Protein AF-A0A7V8G944-F1 (afdb_monomer_lite)

Sequence (340 aa):
MDLLKTFALFVATALAEIIGCYLPYLWLRQGHSAWLLLPAAVSLALFAWLLTLHPTAAGRVYAAYGGVYIGVAVLWLWAVDKVQPSVTDWVGVGVSLLGMFIIMAGPRLVRLTPCERRQGHRIGGRFGFRYVGRNIAQSHFVDEAHTPARIAPAGCAAQNAGLSPADHRGTPMSLDAVVPVEPRCAASESPNPPASALLHVLGGVPRPAAFAREALERMARHDLGPTQVLCYSGRAVAQVDSYAGARLVDVLDACGFSERPRSELKRCVVVALGDDGYQAIFSWNELYNSTIGEKALVLYEKNGGPLEPHLGALCLISANDARLGPRHLRGLSQIAVKMP

Structure (mmCIF, N/CA/C/O backbone):
data_AF-A0A7V8G944-F1
#
_entry.id   AF-A0A7V8G944-F1
#
loop_
_atom_site.group_PDB
_atom_site.id
_atom_site.type_symbol
_atom_site.label_atom_id
_atom_site.label_alt_id
_atom_site.label_comp_id
_atom_site.label_asym_id
_atom_site.label_entity_id
_atom_site.label_seq_id
_atom_site.pdbx_PDB_ins_code
_atom_site.Cartn_x
_atom_site.Cartn_y
_atom_site.Cartn_z
_atom_site.occupancy
_atom_site.B_iso_or_equiv
_atom_site.auth_seq_id
_atom_site.auth_comp_id
_atom_site.auth_asym_id
_atom_site.auth_atom_id
_atom_site.pdbx_PDB_model_num
ATOM 1 N N . MET A 1 1 ? 8.807 -8.443 17.755 1.00 60.28 1 MET A N 1
ATOM 2 C CA . MET A 1 1 ? 8.259 -8.563 19.123 1.00 60.28 1 MET A CA 1
ATOM 3 C C . MET A 1 1 ? 7.565 -9.901 19.211 1.00 60.28 1 MET A C 1
ATOM 5 O O . MET A 1 1 ? 6.840 -10.236 18.281 1.00 60.28 1 MET A O 1
ATOM 9 N N . ASP A 1 2 ? 7.820 -10.666 20.268 1.00 79.38 2 ASP A N 1
ATOM 10 C CA . ASP A 1 2 ? 7.112 -11.927 20.506 1.00 79.38 2 ASP A CA 1
ATOM 11 C C . ASP A 1 2 ? 5.605 -11.657 20.586 1.00 79.38 2 ASP A C 1
ATOM 13 O O . ASP A 1 2 ? 5.197 -10.649 21.164 1.00 79.38 2 ASP A O 1
ATOM 17 N N . LEU A 1 3 ? 4.777 -12.540 20.021 1.00 78.94 3 LEU A N 1
ATOM 18 C CA . LEU A 1 3 ? 3.313 -12.395 20.015 1.00 78.94 3 LEU A CA 1
ATOM 19 C C . LEU A 1 3 ? 2.761 -12.122 21.424 1.00 78.94 3 LEU A C 1
ATOM 21 O O . LEU A 1 3 ? 1.893 -11.270 21.603 1.00 78.94 3 LEU A O 1
ATOM 25 N N . LEU A 1 4 ? 3.341 -12.788 22.425 1.00 84.44 4 LEU A N 1
ATOM 26 C CA . LEU A 1 4 ? 3.020 -12.603 23.836 1.00 84.44 4 LEU A CA 1
ATOM 27 C C . LEU A 1 4 ? 3.291 -11.170 24.321 1.00 84.44 4 LEU A C 1
ATOM 29 O O . LEU A 1 4 ? 2.480 -10.612 25.052 1.00 84.44 4 LEU A O 1
ATOM 33 N N . LYS A 1 5 ? 4.390 -10.543 23.880 1.00 84.38 5 LYS A N 1
ATOM 34 C CA . LYS A 1 5 ? 4.730 -9.154 24.231 1.00 84.38 5 LYS A CA 1
ATOM 35 C C . LYS A 1 5 ? 3.749 -8.165 23.608 1.00 84.38 5 LYS A C 1
ATOM 37 O O . LYS A 1 5 ? 3.345 -7.218 24.268 1.00 84.38 5 LYS A O 1
ATOM 42 N N . THR A 1 6 ? 3.342 -8.385 22.357 1.00 85.62 6 THR A N 1
ATOM 43 C CA . THR A 1 6 ? 2.344 -7.534 21.689 1.00 85.62 6 THR A CA 1
ATOM 44 C C . THR A 1 6 ? 0.966 -7.674 22.329 1.00 85.62 6 THR A C 1
ATOM 46 O O . THR A 1 6 ? 0.296 -6.673 22.556 1.00 85.62 6 THR A O 1
ATOM 49 N N . PHE A 1 7 ? 0.554 -8.895 22.673 1.00 86.56 7 PHE A N 1
ATOM 50 C CA . PHE A 1 7 ? -0.699 -9.110 23.390 1.00 86.56 7 PHE A CA 1
ATOM 51 C C . PHE A 1 7 ? -0.677 -8.465 24.783 1.00 86.56 7 PHE A C 1
ATOM 53 O O . PHE A 1 7 ? -1.602 -7.738 25.134 1.00 86.56 7 PHE A O 1
ATOM 60 N N . ALA A 1 8 ? 0.408 -8.649 25.544 1.00 90.31 8 ALA A N 1
ATOM 61 C CA . ALA A 1 8 ? 0.584 -8.001 26.842 1.00 90.31 8 ALA A CA 1
ATOM 62 C C . ALA A 1 8 ? 0.542 -6.467 26.732 1.00 90.31 8 ALA A C 1
ATOM 64 O O . ALA A 1 8 ? -0.061 -5.810 27.578 1.00 90.31 8 ALA A O 1
ATOM 65 N N . LEU A 1 9 ? 1.117 -5.900 25.666 1.00 91.81 9 LEU A N 1
ATOM 66 C CA . LEU A 1 9 ? 1.050 -4.467 25.391 1.00 91.81 9 LEU A CA 1
ATOM 67 C C . LEU A 1 9 ? -0.391 -3.999 25.134 1.00 91.81 9 LEU A C 1
ATOM 69 O O . LEU A 1 9 ? -0.800 -2.989 25.704 1.00 91.81 9 LEU A O 1
ATOM 73 N N . PHE A 1 10 ? -1.187 -4.737 24.351 1.00 90.94 10 PHE A N 1
ATOM 74 C CA . PHE A 1 10 ? -2.606 -4.416 24.143 1.00 90.94 10 PHE A CA 1
ATOM 75 C C . PHE A 1 10 ? -3.412 -4.460 25.447 1.00 90.94 10 PHE A C 1
ATOM 77 O O . PHE A 1 10 ? -4.210 -3.560 25.699 1.00 90.94 10 PHE A O 1
ATOM 84 N N . VAL A 1 11 ? -3.179 -5.463 26.300 1.00 92.75 11 VAL A N 1
ATOM 85 C CA . VAL A 1 11 ? -3.846 -5.567 27.609 1.00 92.75 11 VAL A CA 1
ATOM 86 C C . VAL A 1 11 ? -3.450 -4.404 28.521 1.00 92.75 11 VAL A C 1
ATOM 88 O O . VAL A 1 11 ? -4.320 -3.778 29.123 1.00 92.75 11 VAL A O 1
ATOM 91 N N . ALA A 1 12 ? -2.159 -4.063 28.587 1.00 93.62 12 ALA A N 1
ATOM 92 C CA . ALA A 1 12 ? -1.683 -2.915 29.359 1.00 93.62 12 ALA A CA 1
ATOM 93 C C . ALA A 1 12 ? -2.299 -1.595 28.862 1.00 93.62 12 ALA A C 1
ATOM 95 O O . ALA A 1 12 ? -2.697 -0.753 29.665 1.00 93.62 12 ALA A O 1
ATOM 96 N N . THR A 1 13 ? -2.437 -1.452 27.541 1.00 93.88 13 THR A N 1
ATOM 97 C CA . THR A 1 13 ? -3.087 -0.297 26.906 1.00 93.88 13 THR A CA 1
ATOM 98 C C . THR A 1 13 ? -4.560 -0.208 27.321 1.00 93.88 13 THR A C 1
ATOM 100 O O . THR A 1 13 ? -5.016 0.859 27.722 1.00 93.88 13 THR A O 1
ATOM 103 N N . ALA A 1 14 ? -5.280 -1.336 27.312 1.00 94.56 14 ALA A N 1
ATOM 104 C CA . ALA A 1 14 ? -6.696 -1.395 27.681 1.00 94.56 14 ALA A CA 1
ATOM 105 C C . ALA A 1 14 ? -6.939 -1.033 29.146 1.00 94.56 14 ALA A C 1
ATOM 107 O O . ALA A 1 14 ? -7.850 -0.271 29.460 1.00 94.56 14 ALA A O 1
ATOM 108 N N . LEU A 1 15 ? -6.093 -1.534 30.047 1.00 95.06 15 LEU A N 1
ATOM 109 C CA . LEU A 1 15 ? -6.175 -1.201 31.467 1.00 95.06 15 LEU A CA 1
ATOM 110 C C . LEU A 1 15 ? -5.917 0.289 31.718 1.00 95.06 15 LEU A C 1
ATOM 112 O O . LEU A 1 15 ? -6.646 0.903 32.494 1.00 95.06 15 LEU A O 1
ATOM 116 N N . ALA A 1 16 ? -4.924 0.880 31.046 1.00 94.75 16 ALA A N 1
ATOM 117 C CA . ALA A 1 16 ? -4.629 2.307 31.170 1.00 94.75 16 ALA A CA 1
ATOM 118 C C . ALA A 1 16 ? -5.807 3.186 30.708 1.00 94.75 16 ALA A C 1
ATOM 120 O O . ALA A 1 16 ? -6.126 4.178 31.371 1.00 94.75 16 ALA A O 1
ATOM 121 N N . GLU A 1 17 ? -6.490 2.811 29.622 1.00 95.81 17 GLU A N 1
ATOM 122 C CA . GLU A 1 17 ? -7.692 3.521 29.169 1.00 95.81 17 GLU A CA 1
ATOM 123 C C . GLU A 1 17 ? -8.854 3.361 30.158 1.00 95.81 17 GLU A C 1
ATOM 125 O O . GLU A 1 17 ? -9.449 4.356 30.570 1.00 95.81 17 GLU A O 1
ATOM 130 N N . ILE A 1 18 ? -9.155 2.130 30.588 1.00 94.94 18 ILE A N 1
ATOM 131 C CA . ILE A 1 18 ? -10.269 1.859 31.508 1.00 94.94 18 ILE A CA 1
ATOM 132 C C . ILE A 1 18 ? -10.075 2.612 32.826 1.00 94.94 18 ILE A C 1
ATOM 134 O O . ILE A 1 18 ? -10.995 3.294 33.266 1.00 94.94 18 ILE A O 1
ATOM 138 N N . ILE A 1 19 ? -8.879 2.572 33.424 1.00 94.00 19 ILE A N 1
ATOM 139 C CA . ILE A 1 19 ? -8.573 3.314 34.657 1.00 94.00 19 ILE A CA 1
ATOM 140 C C . ILE A 1 19 ? -8.710 4.826 34.431 1.00 94.00 19 ILE A C 1
ATOM 142 O O . ILE A 1 19 ? -9.328 5.520 35.243 1.00 94.00 19 ILE A O 1
ATOM 146 N N . GLY A 1 20 ? -8.175 5.332 33.316 1.00 93.44 20 GLY A N 1
ATOM 147 C CA . GLY A 1 20 ? -8.244 6.748 32.954 1.00 93.44 20 GLY A CA 1
ATOM 148 C C . GLY A 1 20 ? -9.675 7.261 32.794 1.00 93.44 20 GLY A C 1
ATOM 149 O O . GLY A 1 20 ? -9.966 8.387 33.187 1.00 93.44 20 GLY A O 1
ATOM 150 N N . CYS A 1 21 ? -10.581 6.423 32.290 1.00 93.69 21 CYS A N 1
ATOM 151 C CA . CYS A 1 21 ? -11.998 6.746 32.123 1.00 93.69 21 CYS A CA 1
ATOM 152 C C . CYS A 1 21 ? -12.840 6.465 33.383 1.00 93.69 21 CYS A C 1
ATOM 154 O O . CYS A 1 21 ? -13.841 7.143 33.624 1.00 93.69 21 CYS A O 1
ATOM 156 N N . TYR A 1 22 ? -12.436 5.503 34.214 1.00 92.75 22 TYR A N 1
ATOM 157 C CA . TYR A 1 22 ? -13.160 5.105 35.423 1.00 92.75 22 TYR A CA 1
ATOM 158 C C . TYR A 1 22 ? -12.959 6.083 36.591 1.00 92.75 22 TYR A C 1
ATOM 160 O O . TYR A 1 22 ? -13.894 6.374 37.335 1.00 92.75 22 TYR A O 1
ATOM 168 N N . LEU A 1 23 ? -11.763 6.655 36.748 1.00 92.12 23 LEU A N 1
ATOM 169 C CA . LEU A 1 23 ? -11.473 7.608 37.828 1.00 92.12 23 LEU A CA 1
ATOM 170 C C . LEU A 1 23 ? -12.331 8.897 37.762 1.00 92.12 23 LEU A C 1
ATOM 172 O O . LEU A 1 23 ? -12.880 9.293 38.794 1.00 92.12 23 LEU A O 1
ATOM 176 N N . PRO A 1 24 ? -12.540 9.536 36.592 1.00 92.50 24 PRO A N 1
ATOM 177 C CA . PRO A 1 24 ? -13.495 10.637 36.459 1.00 92.50 24 PRO A CA 1
ATOM 178 C C . PRO A 1 24 ? -14.943 10.205 36.710 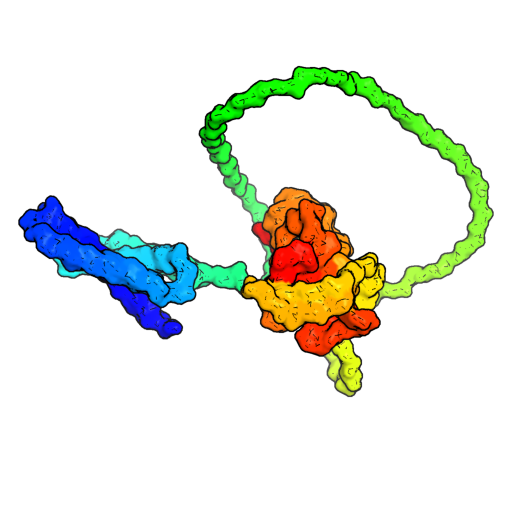1.00 92.50 24 PRO A C 1
ATOM 180 O O . PRO A 1 24 ? -15.724 10.979 37.265 1.00 92.50 24 PRO A O 1
ATOM 183 N N . TYR A 1 25 ? -15.306 8.970 36.343 1.00 90.69 25 TYR A N 1
ATOM 184 C CA . TYR A 1 25 ? -16.628 8.412 36.631 1.00 90.69 25 TYR A CA 1
ATOM 185 C C . TYR A 1 25 ? -16.885 8.321 38.145 1.00 90.69 25 TYR A C 1
ATOM 187 O O . TYR A 1 25 ? -17.945 8.752 38.599 1.00 90.69 25 TYR A O 1
ATOM 195 N N . LEU A 1 26 ? -15.907 7.872 38.942 1.00 90.50 26 LEU A N 1
ATOM 196 C CA . LEU A 1 26 ? -16.001 7.854 40.410 1.00 90.50 26 LEU A CA 1
ATOM 197 C C . LEU A 1 26 ? -16.246 9.249 41.002 1.00 90.50 26 LEU A C 1
ATOM 199 O O . LEU A 1 26 ? -17.059 9.410 41.912 1.00 90.50 26 LEU A O 1
ATOM 203 N N . TRP A 1 27 ? -15.568 10.270 40.478 1.00 91.94 27 TRP A N 1
ATOM 204 C CA . TRP A 1 27 ? -15.772 11.648 40.922 1.00 91.94 27 TRP A CA 1
ATOM 205 C C . TRP A 1 27 ? -17.181 12.152 40.581 1.00 91.94 27 TRP A C 1
ATOM 207 O O . TRP A 1 27 ? -17.907 12.599 41.468 1.00 91.94 27 TRP A O 1
ATOM 217 N N . LEU A 1 28 ? -17.597 12.034 39.316 1.00 91.06 28 LEU A N 1
ATOM 218 C CA . LEU A 1 28 ? -18.856 12.613 38.832 1.00 91.06 28 LEU A CA 1
ATOM 219 C C . LEU A 1 28 ? -20.107 11.847 39.277 1.00 91.06 28 LEU A C 1
ATOM 221 O O . LEU A 1 28 ? -21.170 12.451 39.411 1.00 91.06 28 LEU A O 1
ATOM 225 N N . ARG A 1 29 ? -20.019 10.524 39.457 1.00 90.56 29 ARG A N 1
ATOM 226 C CA . ARG A 1 29 ? -21.182 9.669 39.758 1.00 90.56 29 ARG A CA 1
ATOM 227 C C . ARG A 1 29 ? -21.235 9.173 41.195 1.00 90.56 29 ARG A C 1
ATOM 229 O O . ARG A 1 29 ? -22.334 8.928 41.677 1.00 90.56 29 ARG A O 1
ATOM 236 N N . GLN A 1 30 ? -20.095 9.022 41.867 1.00 87.62 30 GLN A N 1
ATOM 237 C CA . GLN A 1 30 ? -20.026 8.456 43.222 1.00 87.62 30 GLN A CA 1
ATOM 238 C C . GLN A 1 30 ? -19.558 9.471 44.282 1.00 87.62 30 GLN A C 1
ATOM 240 O O . GLN A 1 30 ? -19.452 9.124 45.453 1.00 87.62 30 GLN A O 1
ATOM 245 N N . GLY A 1 31 ? -19.315 10.733 43.905 1.00 87.56 31 GLY A N 1
ATOM 246 C CA . GLY A 1 31 ? -19.014 11.813 44.853 1.00 87.56 31 GLY A CA 1
ATOM 247 C C . GLY A 1 31 ? -17.626 11.729 45.496 1.00 87.56 31 GLY A C 1
ATOM 248 O O . GLY A 1 31 ? -17.396 12.335 46.541 1.00 87.56 31 GLY A O 1
ATOM 249 N N . HIS A 1 32 ? -16.694 10.982 44.895 1.00 88.88 32 HIS A N 1
ATOM 250 C CA . HIS A 1 32 ? -15.305 10.934 45.358 1.00 88.88 32 HIS A CA 1
ATOM 251 C C . HIS A 1 32 ? -14.577 12.275 45.147 1.00 88.88 32 HIS A C 1
ATOM 253 O O . HIS A 1 32 ? -15.106 13.198 44.545 1.00 88.88 32 HIS A O 1
ATOM 259 N N . SER A 1 33 ? -13.351 12.425 45.653 1.00 91.44 33 SER A N 1
ATOM 260 C CA . SER A 1 33 ? -12.598 13.682 45.520 1.00 91.44 33 SER A CA 1
ATOM 261 C C . SER A 1 33 ? -12.154 13.958 44.075 1.00 91.44 33 SER A C 1
ATOM 263 O O . SER A 1 33 ? -11.699 13.054 43.372 1.00 91.44 33 SER A O 1
ATOM 265 N N . ALA A 1 34 ? -12.174 15.234 43.670 1.00 90.50 34 ALA A N 1
ATOM 266 C CA . ALA A 1 34 ? -11.646 15.705 42.384 1.00 90.50 34 ALA A CA 1
ATOM 267 C C . ALA A 1 34 ? -10.143 15.419 42.204 1.00 90.50 34 ALA A C 1
ATOM 269 O O . ALA A 1 34 ? -9.638 15.425 41.083 1.00 90.50 34 ALA A O 1
ATOM 270 N N . TRP A 1 35 ? -9.422 15.111 43.288 1.00 92.00 35 TRP A N 1
ATOM 271 C CA . TRP A 1 35 ? -8.016 14.707 43.232 1.00 92.00 35 TRP A CA 1
ATOM 272 C C . TRP A 1 35 ? -7.778 13.466 42.355 1.00 92.00 35 TRP A C 1
ATOM 274 O O . TRP A 1 35 ? -6.683 13.292 41.827 1.00 92.00 35 TRP A O 1
ATOM 284 N N . LEU A 1 36 ? -8.808 12.638 42.131 1.00 90.12 36 LEU A N 1
ATOM 285 C CA . LEU A 1 36 ? -8.754 11.483 41.227 1.00 90.12 36 LEU A CA 1
ATOM 286 C C . LEU A 1 36 ? -8.571 11.864 39.745 1.00 90.12 36 LEU A C 1
ATOM 288 O O . LEU A 1 36 ? -8.178 11.016 38.946 1.00 90.12 36 LEU A O 1
ATOM 292 N N . LEU A 1 37 ? -8.791 13.127 39.365 1.00 90.94 37 LEU A N 1
ATOM 293 C CA . LEU A 1 37 ? -8.587 13.598 37.992 1.00 90.94 37 LEU A CA 1
ATOM 294 C C . LEU A 1 37 ? -7.110 13.638 37.586 1.00 90.94 37 LEU A C 1
ATOM 296 O O . LEU A 1 37 ? -6.788 13.431 36.418 1.00 90.94 37 LEU A O 1
ATOM 300 N N . LEU A 1 38 ? -6.205 13.870 38.541 1.00 93.31 38 LEU A N 1
ATOM 301 C CA . LEU A 1 38 ? -4.769 13.897 38.273 1.00 93.31 38 LEU A CA 1
ATOM 302 C C . LEU A 1 38 ? -4.239 12.512 37.840 1.00 93.31 38 LEU A C 1
ATOM 304 O O . LEU A 1 38 ? -3.672 12.420 36.749 1.00 93.31 38 LEU A O 1
ATOM 308 N N . PRO A 1 39 ? -4.455 11.416 38.600 1.00 93.38 39 PRO A N 1
ATOM 309 C CA . PRO A 1 39 ? -4.077 10.084 38.136 1.00 93.38 39 PRO A CA 1
ATOM 310 C C . PRO A 1 39 ? -4.864 9.646 36.891 1.00 93.38 39 PRO A C 1
ATOM 312 O O . PRO A 1 39 ? -4.306 8.931 36.062 1.00 93.38 39 PRO A O 1
ATOM 315 N N . ALA A 1 40 ? -6.105 10.114 36.696 1.00 93.50 40 ALA A N 1
ATOM 316 C CA . ALA A 1 40 ? -6.859 9.856 35.466 1.00 93.50 40 ALA A CA 1
ATOM 317 C C . ALA A 1 40 ? -6.156 10.426 34.224 1.00 93.50 40 ALA A C 1
ATOM 319 O O . ALA A 1 40 ? -5.943 9.711 33.244 1.00 93.50 40 ALA A O 1
ATOM 320 N N . ALA A 1 41 ? -5.734 11.692 34.286 1.00 94.81 41 ALA A N 1
ATOM 321 C CA . ALA A 1 41 ? -5.017 12.358 33.203 1.00 94.81 41 ALA A CA 1
ATOM 322 C C . ALA A 1 41 ? -3.678 11.671 32.893 1.00 94.81 41 ALA A C 1
ATOM 324 O O . ALA A 1 41 ? -3.348 11.463 31.725 1.00 94.81 41 ALA A O 1
ATOM 325 N N . VAL A 1 42 ? -2.937 11.258 33.927 1.00 96.25 42 VAL A N 1
ATOM 326 C CA . VAL A 1 42 ? -1.691 10.491 33.761 1.00 96.25 42 VAL A CA 1
ATOM 327 C C . VAL A 1 42 ? -1.962 9.146 33.083 1.00 96.25 42 VAL A C 1
ATOM 329 O O . VAL A 1 42 ? -1.225 8.763 32.177 1.00 96.25 42 VAL A O 1
ATOM 332 N N . SER A 1 43 ? -3.037 8.453 33.464 1.00 95.56 43 SER A N 1
ATOM 333 C CA . SER A 1 43 ? -3.422 7.175 32.857 1.00 95.56 43 SER A CA 1
ATOM 334 C C . SER A 1 43 ? -3.795 7.323 31.377 1.00 95.56 43 SER A C 1
ATOM 336 O O . SER A 1 43 ? -3.362 6.521 30.551 1.00 95.56 43 SER A O 1
ATOM 338 N N . LEU A 1 44 ? -4.529 8.379 31.008 1.00 94.88 44 LEU A N 1
ATOM 339 C CA . LEU A 1 44 ? -4.872 8.665 29.608 1.00 94.88 44 LEU A CA 1
ATOM 340 C C . LEU A 1 44 ? -3.649 9.081 28.774 1.00 94.88 44 LEU A C 1
ATOM 342 O O . LEU A 1 44 ? -3.519 8.668 27.621 1.00 94.88 44 LEU A O 1
ATOM 346 N N . ALA A 1 45 ? -2.720 9.848 29.352 1.00 95.12 45 ALA A N 1
ATOM 347 C CA . ALA A 1 45 ? -1.450 10.169 28.701 1.00 95.12 45 ALA A CA 1
ATOM 348 C C . ALA A 1 45 ? -0.598 8.907 28.475 1.00 95.12 45 ALA A C 1
ATOM 350 O O . ALA A 1 45 ? -0.021 8.725 27.401 1.00 95.12 45 ALA A O 1
ATOM 351 N N . LEU A 1 46 ? -0.568 8.004 29.461 1.00 94.75 46 LEU A N 1
ATOM 352 C CA . LEU A 1 46 ? 0.101 6.710 29.357 1.00 94.75 46 LEU A CA 1
ATOM 353 C C . LEU A 1 46 ? -0.537 5.836 28.269 1.00 94.75 46 LEU A C 1
ATOM 355 O O . LEU A 1 46 ? 0.186 5.258 27.466 1.00 94.75 46 LEU A O 1
ATOM 359 N N . PHE A 1 47 ? -1.867 5.786 28.186 1.00 93.44 47 PHE A N 1
ATOM 360 C CA . PHE A 1 47 ? -2.591 5.102 27.110 1.00 93.44 47 PHE A CA 1
ATOM 361 C C . PHE A 1 47 ? -2.177 5.610 25.720 1.00 93.44 47 PHE A C 1
ATOM 363 O O . PHE A 1 47 ? -1.799 4.815 24.855 1.00 93.44 47 PHE A O 1
ATOM 370 N N . ALA A 1 48 ? -2.175 6.933 25.524 1.00 93.00 48 ALA A N 1
ATOM 371 C CA . ALA A 1 48 ? -1.766 7.539 24.260 1.00 93.00 48 ALA A CA 1
ATOM 372 C C . ALA A 1 48 ? -0.312 7.189 23.903 1.00 93.00 48 ALA A C 1
ATOM 374 O O . ALA A 1 48 ? -0.014 6.900 22.745 1.00 93.00 48 ALA A O 1
ATOM 375 N N . TRP A 1 49 ? 0.586 7.154 24.894 1.00 93.81 49 TRP A N 1
ATOM 376 C CA . TRP A 1 49 ? 1.967 6.717 24.696 1.00 93.81 49 TRP A CA 1
ATOM 377 C C . TRP A 1 49 ? 2.063 5.221 24.358 1.00 93.81 49 TRP A C 1
ATOM 379 O O . TRP A 1 49 ? 2.724 4.862 23.388 1.00 93.81 49 TRP A O 1
ATOM 389 N N . LEU A 1 50 ? 1.377 4.331 25.076 1.00 91.25 50 LEU A N 1
ATOM 390 C CA . LEU A 1 50 ? 1.416 2.887 24.807 1.00 91.25 50 LEU A CA 1
ATOM 391 C C . LEU A 1 50 ? 0.966 2.542 23.379 1.00 91.25 50 LEU A C 1
ATOM 393 O O . LEU A 1 50 ? 1.528 1.642 22.749 1.00 91.25 50 LEU A O 1
ATOM 397 N N . LEU A 1 51 ? 0.008 3.288 22.825 1.00 88.81 51 LEU A N 1
ATOM 398 C CA . LEU A 1 51 ? -0.413 3.122 21.435 1.00 88.81 51 LEU A CA 1
ATOM 399 C C . LEU A 1 51 ? 0.711 3.405 20.428 1.00 88.81 51 LEU A C 1
ATOM 401 O O . LEU A 1 51 ? 0.786 2.712 19.413 1.00 88.81 51 LEU A O 1
ATOM 405 N N . THR A 1 52 ? 1.628 4.339 20.710 1.00 87.88 52 THR A N 1
ATOM 406 C CA . THR A 1 52 ? 2.746 4.657 19.797 1.00 87.88 52 THR A CA 1
ATOM 407 C C . THR A 1 52 ? 3.797 3.551 19.721 1.00 87.88 52 THR A C 1
ATOM 409 O O . THR A 1 52 ? 4.531 3.469 18.739 1.00 87.88 52 THR A O 1
ATOM 412 N N . LEU A 1 53 ? 3.838 2.655 20.713 1.00 88.50 53 LEU A N 1
ATOM 413 C CA . LEU A 1 53 ? 4.765 1.521 20.749 1.00 88.50 53 LEU A CA 1
ATOM 414 C C . LEU A 1 53 ? 4.356 0.369 19.815 1.00 88.50 53 LEU A C 1
ATOM 416 O O . LEU A 1 53 ? 5.121 -0.582 19.637 1.00 88.50 53 LEU A O 1
ATOM 420 N N . HIS A 1 54 ? 3.165 0.419 19.212 1.00 84.56 54 HIS A N 1
ATOM 421 C CA . HIS A 1 54 ? 2.697 -0.637 18.321 1.00 84.56 54 HIS A CA 1
ATOM 422 C C . HIS A 1 54 ? 3.323 -0.500 16.915 1.00 84.56 54 HIS A C 1
ATOM 424 O O . HIS A 1 54 ? 3.167 0.532 16.267 1.00 84.56 54 HIS A O 1
ATOM 430 N N . PRO A 1 55 ? 3.975 -1.549 16.371 1.00 77.00 55 PRO A N 1
ATOM 431 C CA . PRO A 1 55 ? 4.787 -1.465 15.147 1.00 77.00 55 PRO A CA 1
ATOM 432 C C . PRO A 1 55 ? 3.975 -1.468 13.833 1.00 77.00 55 PRO A C 1
ATOM 434 O O . PRO A 1 55 ? 4.518 -1.746 12.764 1.00 77.00 55 PRO A O 1
ATOM 437 N N . THR A 1 56 ? 2.663 -1.224 13.884 1.00 76.06 56 THR A N 1
ATOM 438 C CA . THR A 1 56 ? 1.757 -1.315 12.726 1.00 76.06 56 THR A CA 1
ATOM 439 C C . THR A 1 56 ? 1.005 -0.010 12.499 1.00 76.06 56 THR A C 1
ATOM 441 O O . THR A 1 56 ? 0.856 0.785 13.418 1.00 76.06 56 THR A O 1
ATOM 444 N N . ALA A 1 57 ? 0.485 0.197 11.284 1.00 80.38 57 ALA A N 1
ATOM 445 C CA . ALA A 1 57 ? -0.320 1.374 10.953 1.00 80.38 57 ALA A CA 1
ATOM 446 C C . ALA A 1 57 ? -1.415 1.637 12.005 1.00 80.38 57 ALA A C 1
ATOM 448 O O . ALA A 1 57 ? -2.166 0.720 12.352 1.00 80.38 57 ALA A O 1
ATOM 449 N N . ALA A 1 58 ? -1.525 2.890 12.460 1.00 77.75 58 ALA A N 1
ATOM 450 C CA . ALA A 1 58 ? -2.347 3.284 13.607 1.00 77.75 58 ALA A CA 1
ATOM 451 C C . ALA A 1 58 ? -3.795 2.769 13.526 1.00 77.75 58 ALA A C 1
ATOM 453 O O . ALA A 1 58 ? -4.296 2.189 14.482 1.00 77.75 58 ALA A O 1
ATOM 454 N N . GLY A 1 59 ? -4.447 2.869 12.360 1.00 81.50 59 GLY A N 1
ATOM 455 C CA . GLY A 1 59 ? -5.827 2.392 12.186 1.00 81.50 59 GLY A CA 1
ATOM 456 C C . GLY A 1 59 ? -6.016 0.889 12.441 1.00 81.50 59 GLY A C 1
ATOM 457 O O . GLY A 1 59 ? -7.036 0.482 12.988 1.00 81.50 59 GLY A O 1
ATOM 458 N N . ARG A 1 60 ? -5.020 0.054 12.113 1.00 84.75 60 ARG A N 1
ATOM 4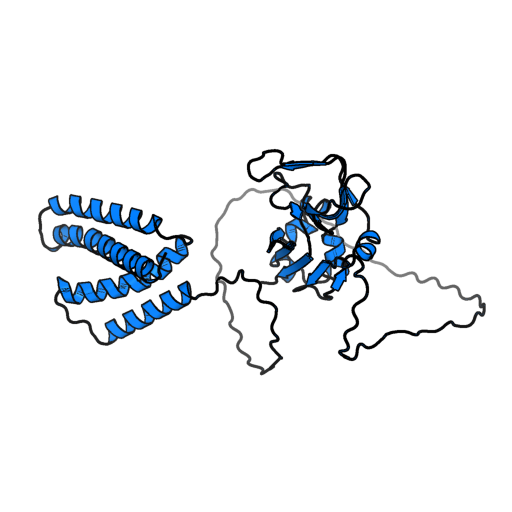59 C CA . ARG A 1 60 ? -5.071 -1.390 12.407 1.00 84.75 60 ARG A CA 1
ATOM 460 C C . ARG A 1 60 ? -4.833 -1.678 13.883 1.00 84.75 60 ARG A C 1
ATOM 462 O O . ARG A 1 60 ? -5.440 -2.603 14.409 1.00 84.75 60 ARG A O 1
ATOM 469 N N . VAL A 1 61 ? -3.987 -0.879 14.538 1.00 88.38 61 VAL A N 1
ATOM 470 C CA . VAL A 1 61 ? -3.763 -0.968 15.988 1.00 88.38 61 VAL A CA 1
ATOM 471 C C . VAL A 1 61 ? -5.067 -0.694 16.718 1.00 88.38 61 VAL A C 1
ATOM 473 O O . VAL A 1 61 ? -5.471 -1.533 17.507 1.00 88.38 61 VAL A O 1
ATOM 476 N N . TYR A 1 62 ? -5.766 0.398 16.396 1.00 87.44 62 TYR A N 1
ATOM 477 C CA . TYR A 1 62 ? -7.058 0.722 17.011 1.00 87.44 62 TYR A CA 1
ATOM 478 C C . TYR A 1 62 ? -8.112 -0.365 16.781 1.00 87.44 62 TYR A C 1
ATOM 480 O O . TYR A 1 62 ? -8.818 -0.753 17.709 1.00 87.44 62 TYR A O 1
ATOM 488 N N . ALA A 1 63 ? -8.189 -0.902 15.561 1.00 87.75 63 ALA A N 1
ATOM 489 C CA . ALA A 1 63 ? -9.146 -1.954 15.237 1.00 87.75 63 ALA A CA 1
ATOM 490 C C . ALA A 1 63 ? -8.856 -3.275 15.975 1.00 87.75 63 ALA A C 1
ATOM 492 O O . ALA A 1 63 ? -9.779 -3.933 16.449 1.00 87.75 63 ALA A O 1
ATOM 493 N N . ALA A 1 64 ? -7.583 -3.661 16.101 1.00 88.88 64 ALA A N 1
ATOM 494 C CA . ALA A 1 64 ? -7.190 -4.853 16.847 1.00 88.88 64 ALA A CA 1
ATOM 495 C C . ALA A 1 64 ? -7.344 -4.657 18.362 1.00 88.88 64 ALA A C 1
ATOM 497 O O . ALA A 1 64 ? -7.881 -5.516 19.057 1.00 88.88 64 ALA A O 1
ATOM 498 N N . TYR A 1 65 ? -6.919 -3.496 18.856 1.00 90.88 65 TYR A N 1
ATOM 499 C CA . TYR A 1 65 ? -7.045 -3.073 20.243 1.00 90.88 65 TYR A CA 1
ATOM 500 C C . TYR A 1 65 ? -8.488 -3.167 20.747 1.00 90.88 65 TYR A C 1
ATOM 502 O O . TYR A 1 65 ? -8.709 -3.698 21.832 1.00 90.88 65 TYR A O 1
ATOM 510 N N . GLY A 1 66 ? -9.467 -2.737 19.942 1.00 91.62 66 GLY A N 1
ATOM 511 C CA . GLY A 1 66 ? -10.883 -2.775 20.313 1.00 91.62 66 GLY A CA 1
ATOM 512 C C . GLY A 1 66 ? -11.383 -4.168 20.718 1.00 91.62 66 GLY A C 1
ATOM 513 O O . GLY A 1 66 ? -12.175 -4.287 21.649 1.00 91.62 66 GLY A O 1
ATOM 514 N N . GLY A 1 67 ? -10.875 -5.235 20.089 1.00 91.81 67 GLY A N 1
ATOM 515 C CA . GLY A 1 67 ? -11.218 -6.608 20.474 1.00 91.81 67 GLY A CA 1
ATOM 516 C C . GLY A 1 67 ? -10.700 -6.978 21.866 1.00 91.81 67 GLY A C 1
ATOM 517 O O . GLY A 1 67 ? -11.444 -7.530 22.676 1.00 91.81 67 GLY A O 1
ATOM 518 N N . VAL A 1 68 ? -9.443 -6.631 22.169 1.00 92.94 68 VAL A N 1
ATOM 519 C CA . VAL A 1 68 ? -8.846 -6.847 23.500 1.00 92.94 68 VAL A CA 1
ATOM 520 C C . VAL A 1 68 ? -9.546 -5.987 24.551 1.00 92.94 68 VAL A C 1
ATOM 522 O O . VAL A 1 68 ? -9.860 -6.485 25.630 1.00 92.94 68 VAL A O 1
ATOM 525 N N . TYR A 1 69 ? -9.840 -4.728 24.222 1.00 94.75 69 TYR A N 1
ATOM 526 C CA . TYR A 1 69 ? -10.531 -3.786 25.097 1.00 94.75 69 TYR A CA 1
ATOM 527 C C . TYR A 1 69 ? -11.870 -4.337 25.593 1.00 94.75 69 TYR A C 1
ATOM 529 O O . TYR A 1 69 ? -12.114 -4.328 26.795 1.00 94.75 69 TYR A O 1
ATOM 537 N N . ILE A 1 70 ? -12.700 -4.890 24.701 1.00 94.44 70 ILE A N 1
ATOM 538 C CA . ILE A 1 70 ? -13.998 -5.477 25.076 1.00 94.44 70 ILE A CA 1
ATOM 539 C C . ILE A 1 70 ? -13.814 -6.623 26.080 1.00 94.44 70 ILE A C 1
ATOM 541 O O . ILE A 1 70 ? -14.525 -6.687 27.081 1.00 94.44 70 ILE A O 1
ATOM 545 N N . GLY A 1 71 ? -12.828 -7.498 25.861 1.00 94.19 71 GLY A N 1
ATOM 546 C CA . GLY A 1 71 ? -12.511 -8.576 26.802 1.00 94.19 71 GLY A CA 1
ATOM 547 C C . GLY A 1 71 ? -12.084 -8.053 28.176 1.00 94.19 71 GLY A C 1
ATOM 548 O O . GLY A 1 71 ? -12.592 -8.513 29.198 1.00 94.19 71 GLY A O 1
ATOM 549 N N . VAL A 1 72 ? -11.191 -7.060 28.211 1.00 94.94 72 VAL A N 1
ATOM 550 C CA . VAL A 1 72 ? -10.730 -6.448 29.468 1.00 94.94 72 VAL A CA 1
ATOM 551 C C . VAL A 1 72 ? -11.868 -5.700 30.171 1.00 94.94 72 VAL A C 1
ATOM 553 O O . VAL A 1 72 ? -11.974 -5.792 31.388 1.00 94.94 72 VAL A O 1
ATOM 556 N N . ALA A 1 73 ? -12.757 -5.029 29.437 1.00 94.06 73 ALA A N 1
ATOM 557 C CA . ALA A 1 73 ? -13.917 -4.337 29.994 1.00 94.06 73 ALA A CA 1
ATOM 558 C C . ALA A 1 73 ? -14.922 -5.306 30.643 1.00 94.06 73 ALA A C 1
ATOM 560 O O . ALA A 1 73 ? -15.405 -5.037 31.739 1.00 94.06 73 ALA A O 1
ATOM 561 N N . VAL A 1 74 ? -15.192 -6.464 30.028 1.00 94.56 74 VAL A N 1
ATOM 562 C CA . VAL A 1 74 ? -16.056 -7.498 30.636 1.00 94.56 74 VAL A CA 1
ATOM 563 C C . VAL A 1 74 ? -15.402 -8.117 31.876 1.00 94.56 74 VAL A C 1
ATOM 565 O O . VAL A 1 74 ? -16.072 -8.357 32.879 1.00 94.56 74 VAL A O 1
ATOM 568 N N . LEU A 1 75 ? -14.082 -8.327 31.858 1.00 93.50 75 LEU A N 1
ATOM 569 C CA . LEU A 1 75 ? -13.349 -8.762 33.051 1.00 93.50 75 LEU A CA 1
ATOM 570 C C . LEU A 1 75 ? -13.367 -7.696 34.156 1.00 93.50 75 LEU A C 1
ATOM 572 O O . LEU A 1 75 ? -13.490 -8.042 35.330 1.00 93.50 75 LEU A O 1
ATOM 576 N N . TRP A 1 76 ? -13.282 -6.415 33.795 1.00 93.50 76 TRP A N 1
ATOM 577 C CA . TRP A 1 76 ? -13.389 -5.293 34.726 1.00 93.50 76 TRP A CA 1
ATOM 578 C C . TRP A 1 76 ? -14.773 -5.226 35.374 1.00 93.50 76 TRP A C 1
ATOM 580 O O . TRP A 1 76 ? -14.863 -5.127 36.597 1.00 93.50 76 TRP A O 1
ATOM 590 N N . LEU A 1 77 ? -15.835 -5.373 34.576 1.00 92.25 77 LEU A N 1
ATOM 591 C CA . LEU A 1 77 ? -17.223 -5.442 35.041 1.00 92.25 77 LEU A CA 1
ATOM 592 C C . LEU A 1 77 ? -17.400 -6.529 36.116 1.00 92.25 77 LEU A C 1
ATOM 594 O O . LEU A 1 77 ? -18.049 -6.321 37.143 1.00 92.25 77 LEU A O 1
ATOM 598 N N . TRP A 1 78 ? -16.760 -7.682 35.922 1.00 92.81 78 TRP A N 1
ATOM 599 C CA . TRP A 1 78 ? -16.787 -8.758 36.907 1.00 92.81 78 TRP A CA 1
ATOM 600 C C . TRP A 1 78 ? -15.932 -8.470 38.147 1.00 92.81 78 TRP A C 1
ATOM 602 O O . TRP A 1 78 ? -16.367 -8.684 39.281 1.00 92.81 78 TRP A O 1
ATOM 612 N N . ALA A 1 79 ? -14.705 -7.987 37.950 1.00 91.94 79 ALA A N 1
ATOM 613 C CA . ALA A 1 79 ? -13.722 -7.841 39.017 1.00 91.94 79 ALA A CA 1
ATOM 614 C C . ALA A 1 79 ? -13.986 -6.632 39.928 1.00 91.94 79 ALA A C 1
ATOM 616 O O . ALA A 1 79 ? -13.877 -6.757 41.155 1.00 91.94 79 ALA A O 1
ATOM 617 N N . VAL A 1 80 ? -14.318 -5.483 39.338 1.00 90.94 80 VAL A N 1
ATOM 618 C CA . VAL A 1 80 ? -14.448 -4.185 40.015 1.00 90.94 80 VAL A CA 1
ATOM 619 C C . VAL A 1 80 ? -15.909 -3.870 40.293 1.00 90.94 80 VAL A C 1
ATOM 621 O O . VAL A 1 80 ? -16.257 -3.654 41.452 1.00 90.94 80 VAL A O 1
ATOM 624 N N . ASP A 1 81 ? -16.770 -3.945 39.276 1.00 86.50 81 ASP A N 1
ATOM 625 C CA . ASP A 1 81 ? -18.195 -3.616 39.431 1.00 86.50 81 ASP A CA 1
ATOM 626 C C . ASP A 1 81 ? -19.008 -4.756 40.078 1.00 86.50 81 ASP A C 1
ATOM 628 O O . ASP A 1 81 ? -20.170 -4.568 40.432 1.00 86.50 81 ASP A O 1
ATOM 632 N N . LYS A 1 82 ? -18.398 -5.936 40.281 1.00 90.19 82 LYS A N 1
ATOM 633 C CA . LYS A 1 82 ? -19.002 -7.135 40.905 1.00 90.19 82 LYS A CA 1
ATOM 634 C C . LYS A 1 82 ? -20.266 -7.646 40.201 1.00 90.19 82 LYS A C 1
ATOM 636 O O . LYS A 1 82 ? -21.032 -8.410 40.790 1.00 90.19 82 LYS A O 1
ATOM 641 N N . VAL A 1 83 ? -20.465 -7.286 38.934 1.00 90.12 83 VAL A N 1
ATOM 642 C CA . VAL A 1 83 ? -21.581 -7.768 38.112 1.00 90.12 83 VAL A CA 1
ATOM 643 C C . VAL A 1 83 ? -21.141 -9.034 37.382 1.00 90.12 83 VAL A C 1
ATOM 645 O O . VAL A 1 83 ? -20.115 -9.047 36.707 1.00 90.12 83 VAL A O 1
ATOM 648 N N . GLN A 1 84 ? -21.895 -10.125 37.527 1.00 90.31 84 GLN A N 1
ATOM 649 C CA . GLN A 1 84 ? -21.571 -11.384 36.852 1.00 90.31 84 GLN A CA 1
ATOM 650 C C . GLN A 1 84 ? -21.834 -11.268 35.342 1.00 90.31 84 GLN A C 1
ATOM 652 O O . GLN A 1 84 ? -22.974 -10.985 34.965 1.00 90.31 84 GLN A O 1
ATOM 657 N N . PRO A 1 85 ? -20.827 -11.508 34.476 1.00 91.38 85 PRO A N 1
ATOM 658 C CA . PRO A 1 85 ? -21.028 -11.487 33.035 1.00 91.38 85 PRO A CA 1
ATOM 659 C C . PRO A 1 85 ? -22.005 -12.574 32.600 1.00 91.38 85 PRO A C 1
ATOM 661 O O . PRO A 1 85 ? -21.900 -13.736 33.005 1.00 91.38 85 PRO A O 1
ATOM 664 N N . SER A 1 86 ? -22.943 -12.192 31.746 1.00 93.62 86 SER A N 1
ATOM 665 C CA . SER A 1 86 ? -23.910 -13.102 31.152 1.00 93.62 86 SER A CA 1
ATOM 666 C C . SER A 1 86 ? -23.276 -13.946 30.040 1.00 93.62 86 SER A C 1
ATOM 668 O O . SER A 1 86 ? -22.216 -13.628 29.497 1.00 93.62 86 SER A O 1
ATOM 670 N N . VAL A 1 87 ? -23.952 -15.025 29.636 1.00 92.75 87 VAL A N 1
ATOM 671 C CA . VAL A 1 87 ? -23.512 -15.849 28.493 1.00 92.75 87 VAL A CA 1
ATOM 672 C C . VAL A 1 87 ? -23.432 -15.014 27.209 1.00 92.75 87 VAL A C 1
ATOM 674 O O . VAL A 1 87 ? -22.525 -15.210 26.402 1.00 92.75 87 VAL A O 1
ATOM 677 N N . THR A 1 88 ? -24.335 -14.046 27.031 1.00 93.50 88 THR A N 1
ATOM 678 C CA . THR A 1 88 ? -24.319 -13.134 25.881 1.00 93.50 88 THR A CA 1
ATOM 679 C C . THR A 1 88 ? -23.093 -12.225 25.867 1.00 93.50 88 THR A C 1
ATOM 681 O O . THR A 1 88 ? -22.564 -11.966 24.787 1.00 93.50 88 THR A O 1
ATOM 684 N N . ASP A 1 89 ? -22.581 -11.818 27.034 1.00 93.06 89 ASP A N 1
ATOM 685 C CA . ASP A 1 89 ? -21.354 -11.016 27.129 1.00 93.06 89 ASP A CA 1
ATOM 686 C C . ASP A 1 89 ? -20.139 -11.832 26.681 1.00 93.06 89 ASP A C 1
ATOM 688 O O . ASP A 1 89 ? -19.336 -11.364 25.875 1.00 93.06 89 ASP A O 1
ATOM 692 N N . TRP A 1 90 ? -20.043 -13.094 27.114 1.00 92.81 90 TRP A N 1
ATOM 693 C CA . TRP A 1 90 ? -18.966 -13.995 26.690 1.00 92.81 90 TRP A CA 1
ATOM 694 C C . TRP A 1 90 ? -18.994 -14.294 25.191 1.00 92.81 90 TRP A C 1
ATOM 696 O O . TRP A 1 90 ? -17.945 -14.305 24.544 1.00 92.81 90 TRP A O 1
ATOM 706 N N . VAL A 1 91 ? -20.185 -14.483 24.615 1.00 95.69 91 VAL A N 1
ATOM 707 C CA . VAL A 1 91 ? -20.342 -14.615 23.159 1.00 95.69 91 VAL A CA 1
ATOM 708 C C . VAL A 1 91 ? -19.899 -13.328 22.457 1.00 95.69 91 VAL A C 1
ATOM 710 O O . VAL A 1 91 ? -19.157 -13.397 21.478 1.00 95.69 91 VAL A O 1
ATOM 713 N N . GLY A 1 92 ? -20.283 -12.158 22.977 1.00 94.38 92 GLY A N 1
ATOM 714 C CA . GLY A 1 92 ? -19.864 -10.856 22.455 1.00 94.38 92 GLY A CA 1
ATOM 715 C C . GLY A 1 92 ? -18.346 -10.658 22.475 1.00 94.38 92 GLY A C 1
ATOM 716 O O . GLY A 1 92 ? -17.767 -10.237 21.469 1.00 94.38 92 GLY A O 1
ATOM 717 N N . VAL A 1 93 ? -17.680 -11.032 23.573 1.00 95.00 93 VAL A N 1
ATOM 718 C CA . VAL A 1 93 ? -16.210 -11.045 23.680 1.00 95.00 93 VAL A CA 1
ATOM 719 C C . VAL A 1 93 ? -15.609 -11.977 22.628 1.00 95.00 93 VAL A C 1
ATOM 721 O O . VAL A 1 93 ? -14.695 -11.575 21.909 1.00 95.00 93 VAL A O 1
ATOM 724 N N . GLY A 1 94 ? -16.150 -13.190 22.477 1.00 95.31 94 GLY A N 1
ATOM 725 C CA . GLY A 1 94 ? -15.693 -14.156 21.476 1.00 95.31 94 GLY A CA 1
ATOM 726 C C . GLY A 1 94 ? -15.791 -13.624 20.043 1.00 95.31 94 GLY A C 1
ATOM 727 O O . GLY A 1 94 ? -14.820 -13.693 19.290 1.00 95.31 94 GLY A O 1
ATOM 728 N N . VAL A 1 95 ? -16.929 -13.028 19.676 1.00 95.50 95 VAL A N 1
ATOM 729 C CA . VAL A 1 95 ? -17.141 -12.414 18.353 1.00 95.50 95 VAL A CA 1
ATOM 730 C C . VAL A 1 95 ? -16.199 -11.228 18.131 1.00 95.50 95 VAL A C 1
ATOM 732 O O . VAL A 1 95 ? -15.634 -11.083 17.047 1.00 95.50 95 VAL A O 1
ATOM 735 N N . SER A 1 96 ? -15.978 -10.405 19.155 1.00 94.12 96 SER A N 1
ATOM 736 C CA . SER A 1 96 ? -15.096 -9.235 19.074 1.00 94.12 96 SER A CA 1
ATOM 737 C C . SER A 1 96 ? -13.629 -9.631 18.895 1.00 94.12 96 SER A C 1
ATOM 739 O O . SER A 1 96 ? -12.936 -9.081 18.036 1.00 94.12 96 SER A O 1
ATOM 741 N N . LEU A 1 97 ? -13.164 -10.634 19.646 1.00 91.81 97 LEU A N 1
ATOM 742 C CA . LEU A 1 97 ? -11.825 -11.206 19.495 1.00 91.81 97 LEU A CA 1
ATOM 743 C C . LEU A 1 97 ? -11.652 -11.895 18.140 1.00 91.81 97 LEU A C 1
ATOM 745 O O . LEU A 1 97 ? -10.592 -11.772 17.527 1.00 91.81 97 LEU A O 1
ATOM 749 N N . LEU A 1 98 ? -12.690 -12.565 17.633 1.00 92.56 98 LEU A N 1
ATOM 750 C CA . LEU A 1 98 ? -12.682 -13.133 16.287 1.00 92.56 98 LEU A CA 1
ATOM 751 C C . LEU A 1 98 ? -12.576 -12.035 15.218 1.00 92.56 98 LEU A C 1
ATOM 753 O O . LEU A 1 98 ? -11.770 -12.162 14.301 1.00 92.56 98 LEU A O 1
ATOM 757 N N . GLY A 1 99 ? -13.326 -10.938 15.346 1.00 90.06 99 GLY A N 1
ATOM 758 C CA . GLY A 1 99 ? -13.229 -9.778 14.455 1.00 90.06 99 GLY A CA 1
ATOM 759 C C . GLY A 1 99 ? -11.829 -9.157 14.460 1.00 90.06 99 GLY A C 1
ATOM 760 O O . GLY A 1 99 ? -11.235 -8.948 13.402 1.00 90.06 99 GLY A O 1
ATOM 761 N N . MET A 1 100 ? -11.253 -8.955 15.646 1.00 89.56 100 MET A N 1
ATOM 762 C CA . MET A 1 100 ? -9.852 -8.554 15.809 1.00 89.56 100 MET A CA 1
ATOM 763 C C . MET A 1 100 ? -8.902 -9.542 15.121 1.00 89.56 100 MET A C 1
ATOM 765 O O . MET A 1 100 ? -8.005 -9.117 14.390 1.00 89.56 100 MET A O 1
ATOM 769 N N . PHE A 1 101 ? -9.084 -10.849 15.331 1.00 86.56 101 PHE A N 1
ATOM 770 C CA . PHE A 1 101 ? -8.252 -11.876 14.711 1.00 86.56 101 PHE A CA 1
ATOM 771 C C . PHE A 1 101 ? -8.357 -11.818 13.188 1.00 86.56 101 PHE A C 1
ATOM 773 O O . PHE A 1 101 ? -7.333 -11.859 12.522 1.00 86.56 101 PHE A O 1
ATOM 780 N N . ILE A 1 102 ? -9.553 -11.621 12.629 1.00 87.50 102 ILE A N 1
ATOM 781 C CA . ILE A 1 102 ? -9.768 -11.444 11.187 1.00 87.50 102 ILE A CA 1
ATOM 782 C C . ILE A 1 102 ? -9.069 -10.185 10.664 1.00 87.50 102 ILE A C 1
ATOM 784 O O . ILE A 1 102 ? -8.531 -10.214 9.566 1.00 87.50 102 ILE A O 1
ATOM 788 N N . ILE A 1 103 ? -9.033 -9.085 11.416 1.00 84.12 103 ILE A N 1
ATOM 789 C CA . ILE A 1 103 ? -8.357 -7.845 10.995 1.00 84.12 103 ILE A CA 1
ATOM 790 C C . ILE A 1 103 ? -6.829 -7.994 11.069 1.00 84.12 103 ILE A C 1
ATOM 792 O O . ILE A 1 103 ? -6.112 -7.494 10.201 1.00 84.12 103 ILE A O 1
ATOM 796 N N . MET A 1 104 ? -6.328 -8.714 12.076 1.00 78.00 104 MET A N 1
ATOM 797 C CA . MET A 1 104 ? -4.897 -8.965 12.292 1.00 78.00 104 MET A CA 1
ATOM 798 C C . MET A 1 104 ? -4.328 -10.048 11.366 1.00 78.00 104 MET A C 1
ATOM 800 O O . MET A 1 104 ? -3.218 -9.898 10.850 1.00 78.00 104 MET A O 1
ATOM 804 N N . ALA A 1 105 ? -5.081 -11.129 11.156 1.00 74.12 105 ALA A N 1
ATOM 805 C CA . ALA A 1 105 ? -4.812 -12.194 10.188 1.00 74.12 105 ALA A CA 1
ATOM 806 C C . ALA A 1 105 ? -5.233 -11.797 8.770 1.00 74.12 105 ALA A C 1
ATOM 808 O O . ALA A 1 105 ? -4.827 -12.445 7.802 1.00 74.12 105 ALA A O 1
ATOM 809 N N . GLY A 1 106 ? -6.021 -10.722 8.667 1.00 71.50 106 GLY A N 1
ATOM 810 C CA . GLY A 1 106 ? -6.403 -10.046 7.444 1.00 71.50 106 GLY A CA 1
ATOM 811 C C . GLY A 1 106 ? -5.167 -9.962 6.575 1.00 71.50 106 GLY A C 1
ATOM 812 O O . GLY A 1 106 ? -4.147 -9.431 7.036 1.00 71.50 106 GLY A O 1
ATOM 813 N N . PRO A 1 107 ? -5.192 -10.568 5.378 1.00 49.12 107 PRO A N 1
ATOM 814 C CA . PRO A 1 107 ? -3.982 -10.744 4.619 1.00 49.12 107 PRO A CA 1
ATOM 815 C C . PRO A 1 107 ? -3.280 -9.397 4.517 1.00 49.12 107 PRO A C 1
ATOM 817 O O . PRO A 1 107 ? -3.896 -8.377 4.193 1.00 49.12 107 PRO A O 1
ATOM 820 N N . ARG A 1 108 ? -1.970 -9.384 4.758 1.00 56.44 108 ARG A N 1
ATOM 821 C CA . ARG A 1 108 ? -1.110 -8.320 4.239 1.00 56.44 108 ARG A CA 1
ATOM 822 C C . ARG A 1 108 ? -1.127 -8.446 2.713 1.00 56.44 108 ARG A C 1
ATOM 824 O O . ARG A 1 108 ? -0.105 -8.770 2.128 1.00 56.44 108 ARG A O 1
ATOM 831 N N . LEU A 1 109 ? -2.288 -8.258 2.080 1.00 42.91 109 LEU A N 1
ATOM 832 C CA . LEU A 1 109 ? -2.617 -8.456 0.665 1.00 42.91 109 LEU A CA 1
ATOM 833 C C . LEU A 1 109 ? -2.005 -7.341 -0.196 1.00 42.91 109 LEU A C 1
ATOM 835 O O . LEU A 1 109 ? -2.559 -6.890 -1.186 1.00 42.91 109 LEU A O 1
ATOM 839 N N . VAL A 1 110 ? -0.802 -6.925 0.181 1.00 43.94 110 VAL A N 1
ATOM 840 C CA . VAL A 1 110 ? 0.263 -6.614 -0.762 1.00 43.94 110 VAL A CA 1
ATOM 841 C C . VAL A 1 110 ? 1.378 -7.643 -0.530 1.00 43.94 110 VAL A C 1
ATOM 843 O O . VAL A 1 110 ? 2.539 -7.326 -0.321 1.00 43.94 110 VAL A O 1
ATOM 846 N N . ARG A 1 111 ? 1.009 -8.925 -0.522 1.00 38.22 111 ARG A N 1
ATOM 847 C CA . ARG A 1 111 ? 1.863 -9.978 -1.057 1.00 38.22 111 ARG A CA 1
ATOM 848 C C . ARG A 1 111 ? 1.247 -10.308 -2.396 1.00 38.22 111 ARG A C 1
ATOM 850 O O 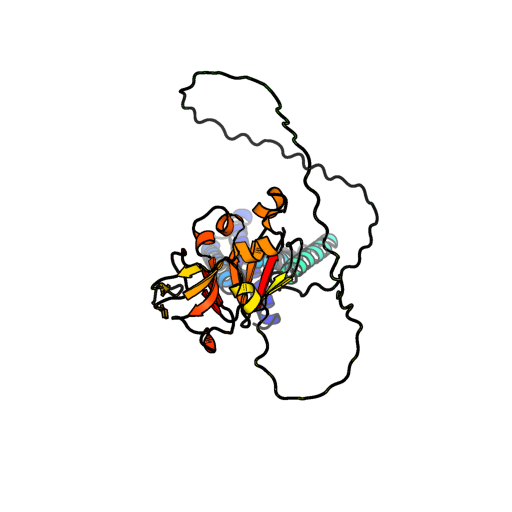. ARG A 1 111 ? 0.097 -10.742 -2.453 1.00 38.22 111 ARG A O 1
ATOM 857 N N . LEU A 1 112 ? 1.996 -10.021 -3.452 1.00 42.47 112 LEU A N 1
ATOM 858 C CA . LEU A 1 112 ? 1.783 -10.599 -4.768 1.00 42.47 112 LEU A CA 1
ATOM 859 C C . LEU A 1 112 ? 1.801 -12.115 -4.568 1.00 42.47 112 LEU A C 1
ATOM 861 O O . LEU A 1 112 ? 2.861 -12.717 -4.436 1.00 42.47 112 LEU A O 1
ATOM 865 N N . THR A 1 113 ? 0.633 -12.721 -4.409 1.00 34.97 113 THR A N 1
ATOM 866 C CA . THR A 1 113 ? 0.526 -14.170 -4.501 1.00 34.97 113 THR A CA 1
ATOM 867 C C . THR A 1 113 ? 0.702 -14.501 -5.979 1.00 34.97 113 THR A C 1
ATOM 869 O O . THR A 1 113 ? 0.035 -13.875 -6.812 1.00 34.97 113 THR A O 1
ATOM 872 N N . PRO A 1 114 ? 1.596 -15.438 -6.340 1.00 42.22 114 PRO A N 1
ATOM 873 C CA . PRO A 1 114 ? 1.525 -16.073 -7.643 1.00 42.22 114 PRO A CA 1
ATOM 874 C C . PRO A 1 114 ? 0.099 -16.591 -7.817 1.00 42.22 114 PRO A C 1
ATOM 876 O O . PRO A 1 114 ? -0.479 -17.165 -6.893 1.00 42.22 114 PRO A O 1
ATOM 879 N N . CYS A 1 115 ? -0.486 -16.303 -8.974 1.00 40.56 115 CYS A N 1
ATOM 880 C CA . CYS A 1 115 ? -1.831 -16.721 -9.329 1.00 40.56 115 CYS A CA 1
ATOM 881 C C . CYS A 1 115 ? -1.883 -18.253 -9.381 1.00 40.56 115 CYS A C 1
ATOM 883 O O . CYS A 1 115 ? -1.629 -18.858 -10.422 1.00 40.56 115 CYS A O 1
ATOM 885 N N . GLU A 1 116 ? -2.211 -18.893 -8.262 1.00 47.66 116 GLU A N 1
ATOM 886 C CA . GLU A 1 116 ? -2.616 -20.288 -8.268 1.00 47.66 116 GLU A CA 1
ATOM 887 C C . GLU A 1 116 ? -4.111 -20.358 -8.598 1.00 47.66 116 GLU A C 1
ATOM 889 O O . GLU A 1 116 ? -4.997 -20.147 -7.773 1.00 47.66 116 GLU A O 1
ATOM 894 N N . ARG A 1 117 ? -4.359 -20.561 -9.894 1.00 49.00 117 ARG A N 1
ATOM 895 C CA . ARG A 1 117 ? -5.424 -21.388 -10.472 1.00 49.00 117 ARG A CA 1
ATOM 896 C C . ARG A 1 117 ? -6.713 -21.499 -9.636 1.00 49.00 117 ARG A C 1
ATOM 898 O O . ARG A 1 117 ? -6.935 -22.489 -8.946 1.00 49.00 117 ARG A O 1
ATOM 905 N N . ARG A 1 118 ? -7.661 -20.580 -9.849 1.00 39.78 118 ARG A N 1
ATOM 906 C CA . ARG A 1 118 ? -9.086 -20.876 -9.613 1.00 39.78 118 ARG A CA 1
ATOM 907 C C . ARG A 1 118 ? -9.738 -21.274 -10.932 1.00 39.78 118 ARG A C 1
ATOM 909 O O . ARG A 1 118 ? -10.149 -20.428 -11.722 1.00 39.78 118 ARG A O 1
ATOM 916 N N . GLN A 1 119 ? -9.778 -22.585 -11.172 1.00 42.00 119 GLN A N 1
ATOM 917 C CA . GLN A 1 119 ? -10.637 -23.183 -12.190 1.00 42.00 119 GLN A CA 1
ATOM 918 C C . GLN A 1 119 ? -12.079 -22.722 -11.969 1.00 42.00 119 GLN A C 1
ATOM 920 O O . GLN A 1 119 ? -12.575 -22.665 -10.842 1.00 42.00 119 GLN A O 1
ATOM 925 N N . GLY A 1 120 ? -12.724 -22.355 -13.072 1.00 41.09 120 GLY A N 1
ATOM 926 C CA . GLY A 1 120 ? -14.097 -21.896 -13.079 1.00 41.09 120 GLY A CA 1
ATOM 927 C C . GLY A 1 120 ? -15.044 -22.974 -12.571 1.00 41.09 120 GLY A C 1
ATOM 928 O O . GLY A 1 120 ? -15.123 -24.064 -13.130 1.00 41.09 120 GLY A O 1
ATOM 929 N N . HIS A 1 121 ? -15.838 -22.615 -11.570 1.00 37.44 121 HIS A N 1
ATOM 930 C CA . HIS A 1 121 ? -17.147 -23.211 -11.387 1.00 37.44 121 HIS A CA 1
ATOM 931 C C . HIS A 1 121 ? -18.180 -22.093 -11.502 1.00 37.44 121 HIS A C 1
ATOM 933 O O . HIS A 1 121 ? -18.391 -21.293 -10.592 1.00 37.44 121 HIS A O 1
ATOM 939 N N . ARG A 1 122 ? -18.743 -21.981 -12.706 1.00 46.03 122 ARG A N 1
ATOM 940 C CA . ARG A 1 122 ? -19.830 -21.069 -13.041 1.00 46.03 122 ARG A CA 1
ATOM 941 C C . ARG A 1 122 ? -21.120 -21.726 -12.540 1.00 46.03 122 ARG A C 1
ATOM 943 O O . ARG A 1 122 ? -21.675 -22.562 -13.240 1.00 46.03 122 ARG A O 1
ATOM 950 N N . ILE A 1 123 ? -21.595 -21.350 -11.354 1.00 42.84 123 ILE A N 1
ATOM 951 C CA . ILE A 1 123 ? -23.000 -21.557 -10.975 1.00 42.84 123 ILE A CA 1
ATOM 952 C C . ILE A 1 123 ? -23.667 -20.189 -10.924 1.00 42.84 123 ILE A C 1
ATOM 954 O O . ILE A 1 123 ? -23.265 -19.300 -10.175 1.00 42.84 123 ILE A O 1
ATOM 958 N N . GLY A 1 124 ? -24.661 -20.021 -11.796 1.00 43.62 124 GLY A N 1
ATOM 959 C CA . GLY A 1 124 ? -25.501 -18.839 -11.860 1.00 43.62 124 GLY A CA 1
ATOM 960 C C . GLY A 1 124 ? -26.254 -18.638 -10.550 1.00 43.62 124 GLY A C 1
ATOM 961 O O . GLY A 1 124 ? -26.978 -19.515 -10.094 1.00 43.62 124 GLY A O 1
ATOM 962 N N . GLY A 1 125 ? -26.090 -17.455 -9.970 1.00 34.72 125 GLY A N 1
ATOM 963 C CA . GLY A 1 125 ? -26.810 -17.002 -8.791 1.00 34.72 125 GLY A CA 1
ATOM 964 C C . GLY A 1 125 ? -27.138 -15.530 -8.964 1.00 34.72 125 GLY A C 1
ATOM 965 O O . GLY A 1 125 ? -26.311 -14.652 -8.743 1.00 34.72 125 GLY A O 1
ATOM 966 N N . ARG A 1 126 ? -28.350 -15.276 -9.441 1.00 42.56 126 ARG A N 1
ATOM 967 C CA . ARG A 1 126 ? -28.938 -13.963 -9.678 1.00 42.56 126 ARG A CA 1
ATOM 968 C C . ARG A 1 126 ? -29.213 -13.294 -8.324 1.00 42.56 126 ARG A C 1
ATOM 970 O O . ARG A 1 126 ? -30.285 -13.481 -7.771 1.00 42.56 126 ARG A O 1
ATOM 977 N N . PHE A 1 127 ? -28.272 -12.513 -7.800 1.00 35.72 127 PHE A N 1
ATOM 978 C CA . PHE A 1 127 ? -28.531 -11.581 -6.695 1.00 35.72 127 PHE A CA 1
ATOM 979 C C . PHE A 1 127 ? -27.961 -10.206 -7.035 1.00 35.72 127 PHE A C 1
ATOM 981 O O . PHE A 1 127 ? -26.786 -9.911 -6.839 1.00 35.72 127 PHE A O 1
ATOM 988 N N . GLY A 1 128 ? -28.829 -9.362 -7.594 1.00 31.64 128 GLY A N 1
ATOM 989 C CA . GLY A 1 128 ? -28.562 -7.944 -7.765 1.00 31.64 128 GLY A CA 1
ATOM 990 C C . GLY A 1 128 ? -28.725 -7.229 -6.430 1.00 31.64 128 GLY A C 1
ATOM 991 O O . GLY A 1 128 ? -29.849 -7.011 -5.984 1.00 31.64 128 GLY A O 1
ATOM 992 N N . PHE A 1 129 ? -27.615 -6.823 -5.818 1.00 33.78 129 PHE A N 1
ATOM 993 C CA . PHE A 1 129 ? -27.641 -5.789 -4.790 1.00 33.78 129 PHE A CA 1
ATOM 994 C C . PHE A 1 129 ? -27.700 -4.424 -5.476 1.00 33.78 129 PHE A C 1
ATOM 996 O O . PHE A 1 129 ? -26.725 -3.913 -6.022 1.00 33.78 129 PHE A O 1
ATOM 1003 N N . ARG A 1 130 ? -28.906 -3.857 -5.481 1.00 29.53 130 ARG A N 1
ATOM 1004 C CA . ARG A 1 130 ? -29.210 -2.500 -5.928 1.00 29.53 130 ARG A CA 1
ATOM 1005 C C . ARG A 1 130 ? -28.713 -1.527 -4.853 1.00 29.53 130 ARG A C 1
ATOM 1007 O O . ARG A 1 130 ? -29.403 -1.304 -3.865 1.00 29.53 130 ARG A O 1
ATOM 1014 N N . TYR A 1 131 ? -27.523 -0.956 -5.035 1.00 30.08 131 TYR A N 1
ATOM 1015 C CA . TYR A 1 131 ? -27.083 0.193 -4.240 1.00 30.08 131 TYR A CA 1
ATOM 1016 C C . TYR A 1 131 ? -27.883 1.424 -4.685 1.00 30.08 131 TYR A C 1
ATOM 1018 O O . TYR A 1 131 ? -27.640 2.004 -5.740 1.00 30.08 131 TYR A O 1
ATOM 1026 N N . VAL A 1 132 ? -28.884 1.794 -3.888 1.00 35.22 132 VAL A N 1
ATOM 1027 C CA . VAL A 1 132 ? -29.581 3.078 -3.992 1.00 35.22 132 VAL A CA 1
ATOM 1028 C C . VAL A 1 132 ? -28.678 4.129 -3.345 1.00 35.22 132 VAL A C 1
ATOM 1030 O O . VAL A 1 132 ? -28.712 4.342 -2.137 1.00 35.22 132 VAL A O 1
ATOM 1033 N N . GLY A 1 133 ? -27.819 4.750 -4.153 1.00 29.11 133 GLY A N 1
ATOM 1034 C CA . GLY A 1 133 ? -27.050 5.931 -3.763 1.00 29.11 133 GLY A CA 1
ATOM 1035 C C . GLY A 1 133 ? -27.962 7.152 -3.741 1.00 29.11 133 GLY A C 1
ATOM 1036 O O . GLY A 1 133 ? -28.260 7.733 -4.780 1.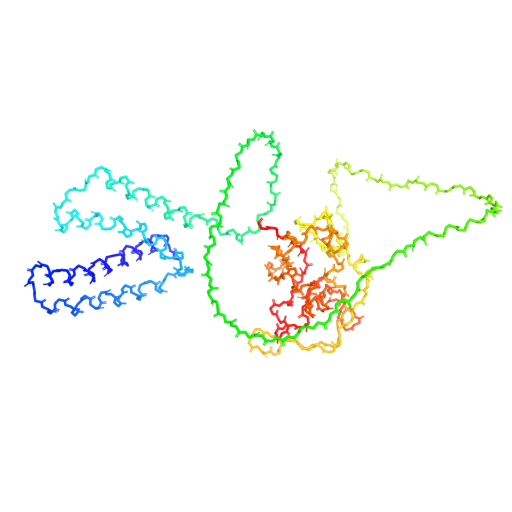00 29.11 133 GLY A O 1
ATOM 1037 N N . ARG A 1 134 ? -28.453 7.493 -2.551 1.00 33.84 134 ARG A N 1
ATOM 1038 C CA . ARG A 1 134 ? -29.274 8.673 -2.275 1.00 33.84 134 ARG A CA 1
ATOM 1039 C C . ARG A 1 134 ? -28.389 9.922 -2.363 1.00 33.84 134 ARG A C 1
ATOM 1041 O O . ARG A 1 134 ? -27.379 10.005 -1.671 1.00 33.84 134 ARG A O 1
ATOM 1048 N N . ASN A 1 135 ? -28.792 10.862 -3.218 1.00 30.17 135 ASN A N 1
ATOM 1049 C CA . ASN A 1 135 ? -28.242 12.210 -3.337 1.00 30.17 135 ASN A CA 1
ATOM 1050 C C . ASN A 1 135 ? -28.094 12.873 -1.962 1.00 30.17 135 ASN A C 1
ATOM 1052 O O . ASN A 1 135 ? -29.086 13.040 -1.251 1.00 30.17 135 ASN A O 1
ATOM 1056 N N . ILE A 1 136 ? -26.880 13.312 -1.635 1.00 38.94 136 ILE A N 1
ATOM 1057 C CA . ILE A 1 136 ? -26.668 14.398 -0.681 1.00 38.94 136 ILE A CA 1
ATOM 1058 C C . ILE A 1 136 ? -26.234 15.595 -1.512 1.00 38.94 136 ILE A C 1
ATOM 1060 O O . ILE A 1 136 ? -25.139 15.638 -2.067 1.00 38.94 136 ILE A O 1
ATOM 1064 N N . ALA A 1 137 ? -27.178 16.519 -1.636 1.00 30.77 137 ALA A N 1
ATOM 1065 C CA . ALA A 1 137 ? -26.982 17.854 -2.146 1.00 30.77 137 ALA A CA 1
ATOM 1066 C C . ALA A 1 137 ? -25.856 18.550 -1.374 1.00 30.77 137 ALA A C 1
ATOM 1068 O O . ALA A 1 137 ? -25.886 18.611 -0.145 1.00 30.77 137 ALA A O 1
ATOM 1069 N N . GLN A 1 138 ? -24.903 19.123 -2.102 1.00 34.47 138 GLN A N 1
ATOM 1070 C CA . GLN A 1 138 ? -24.196 20.301 -1.631 1.00 34.47 138 GLN A CA 1
ATOM 1071 C C . GLN A 1 138 ? -24.579 21.473 -2.526 1.00 34.47 138 GLN A C 1
ATOM 1073 O O . GLN A 1 138 ? -24.506 21.435 -3.751 1.00 34.47 138 GLN A O 1
ATOM 1078 N N . SER A 1 139 ? -25.106 22.458 -1.824 1.00 30.12 139 SER A N 1
ATOM 1079 C CA . SER A 1 139 ? -25.653 23.735 -2.219 1.00 30.12 139 SER A CA 1
ATOM 1080 C C . SER A 1 139 ? -24.629 24.659 -2.874 1.00 30.12 139 SER A C 1
ATOM 1082 O O . SER A 1 139 ? -23.528 24.823 -2.362 1.00 30.12 139 SER A O 1
ATOM 1084 N N . HIS A 1 140 ? -25.093 25.324 -3.933 1.00 28.64 140 HIS A N 1
ATOM 1085 C CA . HIS A 1 140 ? -24.923 26.751 -4.213 1.00 28.64 140 HIS A CA 1
ATOM 1086 C C . HIS A 1 140 ? -23.522 27.368 -4.043 1.00 28.64 140 HIS A C 1
ATOM 1088 O O . HIS A 1 140 ? -23.144 27.799 -2.959 1.00 28.64 140 HIS A O 1
ATOM 1094 N N . PHE A 1 141 ? -22.860 27.610 -5.175 1.00 25.56 141 PHE A N 1
ATOM 1095 C CA . PHE A 1 141 ? -22.271 28.923 -5.437 1.00 25.56 141 PHE A CA 1
ATOM 1096 C C . PHE A 1 141 ? -22.554 29.287 -6.899 1.00 25.56 141 PHE A C 1
ATOM 1098 O O . PHE A 1 141 ? -22.294 28.501 -7.808 1.00 25.56 141 PHE A O 1
ATOM 1105 N N . VAL A 1 142 ? -23.212 30.428 -7.075 1.00 27.86 142 VAL A N 1
ATOM 1106 C CA . VAL A 1 142 ? -23.634 31.022 -8.344 1.00 27.86 142 VAL A CA 1
ATOM 1107 C C . VAL A 1 142 ? -22.489 31.900 -8.830 1.00 27.86 142 VAL A C 1
ATOM 1109 O O . VAL A 1 142 ? -21.990 32.697 -8.043 1.00 27.86 142 VAL A O 1
ATOM 1112 N N . ASP A 1 143 ? -22.114 31.783 -10.101 1.00 24.75 143 ASP A N 1
ATOM 1113 C CA . ASP A 1 143 ? -21.884 32.984 -10.904 1.00 24.75 143 ASP A CA 1
ATOM 1114 C C . ASP A 1 143 ? -22.186 32.697 -12.385 1.00 24.75 143 ASP A C 1
ATOM 1116 O O . ASP A 1 143 ? -21.589 31.831 -13.032 1.00 24.75 143 ASP A O 1
ATOM 1120 N N . GLU A 1 144 ? -23.215 33.395 -12.864 1.00 27.62 144 GLU A N 1
ATOM 1121 C CA . GLU A 1 144 ? -23.532 33.718 -14.259 1.00 27.62 144 GLU A CA 1
ATOM 1122 C C . GLU A 1 144 ? -22.307 34.371 -14.936 1.00 27.62 144 GLU A C 1
ATOM 1124 O O . GLU A 1 144 ? -21.453 34.938 -14.274 1.00 27.62 144 GLU A O 1
ATOM 1129 N N . ALA A 1 145 ? -22.081 34.432 -16.242 1.00 25.30 145 ALA A N 1
ATOM 1130 C CA . ALA A 1 145 ? -22.791 34.093 -17.459 1.00 25.30 145 ALA A CA 1
ATOM 1131 C C . ALA A 1 145 ? -21.765 34.246 -18.600 1.00 25.30 145 ALA A C 1
ATOM 1133 O O . ALA A 1 145 ? -20.918 35.134 -18.534 1.00 25.30 145 ALA A O 1
ATOM 1134 N N . HIS A 1 146 ? -21.875 33.451 -19.667 1.00 28.66 146 HIS A N 1
ATOM 1135 C CA . HIS A 1 146 ? -21.895 33.942 -21.057 1.00 28.66 146 HIS A CA 1
ATOM 1136 C C . HIS A 1 146 ? -22.033 32.760 -22.028 1.00 28.66 146 HIS A C 1
ATOM 1138 O O . HIS A 1 146 ? -21.122 31.975 -22.271 1.00 28.66 146 HIS A O 1
ATOM 1144 N N . THR A 1 147 ? -23.218 32.645 -22.611 1.00 28.03 147 THR A N 1
ATOM 1145 C CA . THR A 1 147 ? -23.514 31.962 -23.879 1.00 28.03 147 THR A CA 1
ATOM 1146 C C . THR A 1 147 ? -24.489 32.911 -24.576 1.00 28.03 147 THR A C 1
ATOM 1148 O O . THR A 1 147 ? -25.342 33.474 -23.886 1.00 28.03 147 THR A O 1
ATOM 1151 N N . PRO A 1 148 ? -24.361 33.186 -25.883 1.00 36.66 148 PRO A N 1
ATOM 1152 C CA . PRO A 1 148 ? -24.955 32.305 -26.899 1.00 36.66 148 PRO A CA 1
ATOM 1153 C C . PRO A 1 148 ? -24.080 32.271 -28.184 1.00 36.66 148 PRO A C 1
ATOM 1155 O O . PRO A 1 148 ? -23.079 32.963 -28.262 1.00 36.66 148 PRO A O 1
ATOM 1158 N N . ALA A 1 149 ? -24.297 31.493 -29.243 1.00 25.78 149 ALA A N 1
ATOM 1159 C CA . ALA A 1 149 ? -25.418 30.700 -29.711 1.00 25.78 149 ALA A CA 1
ATOM 1160 C C . ALA A 1 149 ? -24.911 29.683 -30.764 1.00 25.78 149 ALA A C 1
ATOM 1162 O O . ALA A 1 149 ? -23.914 29.943 -31.427 1.00 25.78 149 ALA A O 1
ATOM 1163 N N . ARG A 1 150 ? -25.660 28.576 -30.910 1.00 25.75 150 ARG A N 1
ATOM 1164 C CA . ARG A 1 150 ? -26.098 27.857 -32.139 1.00 25.75 150 ARG A CA 1
ATOM 1165 C C . ARG A 1 150 ? -25.200 27.948 -33.393 1.00 25.75 150 ARG A C 1
ATOM 1167 O O . ARG A 1 150 ? -24.861 29.028 -33.843 1.00 25.75 150 ARG A O 1
ATOM 1174 N N . ILE A 1 151 ? -24.922 26.840 -34.085 1.00 26.28 151 ILE A N 1
ATOM 1175 C CA . ILE A 1 151 ? -25.791 26.260 -35.133 1.00 26.28 151 ILE A CA 1
ATOM 1176 C C . ILE A 1 151 ? -25.304 24.825 -35.450 1.00 26.28 151 ILE A C 1
ATOM 1178 O O . ILE A 1 151 ? -24.113 24.587 -35.615 1.00 26.28 151 ILE A O 1
ATOM 1182 N N . ALA A 1 152 ? -26.243 23.889 -35.580 1.00 24.44 152 ALA A N 1
ATOM 1183 C CA . ALA A 1 152 ? -26.137 22.656 -36.377 1.00 24.44 152 ALA A CA 1
ATOM 1184 C C . ALA A 1 152 ? -27.167 22.777 -37.531 1.00 24.44 152 ALA A C 1
ATOM 1186 O O . ALA A 1 152 ? -27.959 23.724 -37.468 1.00 24.44 152 ALA A O 1
ATOM 1187 N N . PRO A 1 153 ? -27.340 21.837 -38.487 1.00 46.25 153 PRO A N 1
ATOM 1188 C CA . PRO A 1 153 ? -26.524 20.698 -38.948 1.00 46.25 153 PRO A CA 1
ATOM 1189 C C . PRO A 1 153 ? -26.419 20.609 -40.506 1.00 46.25 153 PRO A C 1
ATOM 1191 O O . PRO A 1 153 ? -27.160 21.271 -41.221 1.00 46.25 153 PRO A O 1
ATOM 1194 N N . ALA A 1 154 ? -25.564 19.732 -41.048 1.00 27.72 154 ALA A N 1
ATOM 1195 C CA . ALA A 1 154 ? -25.665 19.097 -42.386 1.00 27.72 154 ALA A CA 1
ATOM 1196 C C . ALA A 1 154 ? -24.536 18.041 -42.464 1.00 27.72 154 ALA A C 1
ATOM 1198 O O . ALA A 1 154 ? -23.450 18.311 -41.969 1.00 27.72 154 ALA A O 1
ATOM 1199 N N . GLY A 1 155 ? -24.672 16.805 -42.949 1.00 23.70 155 GLY A N 1
ATOM 1200 C CA . GLY A 1 155 ? -25.515 16.280 -44.022 1.00 23.70 155 GLY A CA 1
ATOM 1201 C C . GLY A 1 155 ? -24.646 15.977 -45.259 1.00 23.70 155 GLY A C 1
ATOM 1202 O O . GLY A 1 155 ? -23.824 16.808 -45.619 1.00 23.70 155 GLY A O 1
ATOM 1203 N N . CYS A 1 156 ? -24.886 14.826 -45.907 1.00 22.25 156 CYS A N 1
ATOM 1204 C CA . CYS A 1 156 ? -24.307 14.303 -47.169 1.00 22.25 156 CYS A CA 1
ATOM 1205 C C . CYS A 1 156 ? -22.933 13.598 -47.100 1.00 22.25 156 CYS A C 1
ATOM 1207 O O . CYS A 1 156 ? -21.933 14.181 -46.710 1.00 22.25 156 CYS A O 1
ATOM 1209 N N . ALA A 1 157 ? -22.880 12.275 -47.321 1.00 24.53 157 ALA A N 1
ATOM 1210 C CA . ALA A 1 157 ? -22.955 11.540 -48.607 1.00 24.53 157 ALA A CA 1
ATOM 1211 C C . ALA A 1 157 ? -21.545 11.373 -49.210 1.00 24.53 157 ALA A C 1
ATOM 1213 O O . ALA A 1 157 ? -20.884 12.340 -49.556 1.00 24.53 157 ALA A O 1
ATOM 1214 N N . ALA A 1 158 ? -20.969 10.174 -49.124 1.00 27.28 158 ALA A N 1
ATOM 1215 C CA . ALA A 1 158 ? -21.019 9.152 -50.174 1.00 27.28 158 ALA A CA 1
ATOM 1216 C C . ALA A 1 158 ? -20.359 9.613 -51.480 1.00 27.28 158 ALA A C 1
ATOM 1218 O O . ALA A 1 158 ? -20.949 10.382 -52.229 1.00 27.28 158 ALA A O 1
ATOM 1219 N N . GLN A 1 159 ? -19.187 9.051 -51.779 1.00 28.16 159 GLN A N 1
ATOM 1220 C CA . GLN A 1 159 ? -18.713 8.853 -53.146 1.00 28.16 159 GLN A CA 1
ATOM 1221 C C . GLN A 1 159 ? -17.730 7.679 -53.175 1.00 28.16 159 GLN A C 1
ATOM 1223 O O . GLN A 1 159 ? -16.570 7.783 -52.787 1.00 28.16 159 GLN A O 1
ATOM 1228 N N . ASN A 1 160 ? -18.255 6.539 -53.624 1.00 27.77 160 ASN A N 1
ATOM 1229 C CA . ASN A 1 160 ? -17.478 5.479 -54.245 1.00 27.77 160 ASN A CA 1
ATOM 1230 C C . ASN A 1 160 ? -17.104 5.948 -55.654 1.00 27.77 160 ASN A C 1
ATOM 1232 O O . ASN A 1 160 ? -17.986 6.334 -56.420 1.00 27.77 160 ASN A O 1
ATOM 1236 N N . ALA A 1 161 ? -15.834 5.830 -56.017 1.00 29.17 161 ALA A N 1
ATOM 1237 C CA . ALA A 1 161 ? -15.406 5.756 -57.404 1.00 29.17 161 ALA A CA 1
ATOM 1238 C C . ALA A 1 161 ? -14.529 4.512 -57.526 1.00 29.17 161 ALA A C 1
ATOM 1240 O O . ALA A 1 161 ? -13.411 4.465 -57.018 1.00 29.17 161 ALA A O 1
ATOM 1241 N N . GLY A 1 162 ? -15.094 3.468 -58.128 1.00 24.95 162 GLY A N 1
ATOM 1242 C CA . GLY A 1 162 ? -14.330 2.318 -58.577 1.00 24.95 162 GLY A CA 1
ATOM 1243 C C . GLY A 1 162 ? -13.636 2.628 -59.897 1.00 24.95 162 GLY A C 1
ATOM 1244 O O . GLY A 1 162 ? -14.146 3.418 -60.685 1.00 24.95 162 GLY A O 1
ATOM 1245 N N . LEU A 1 163 ? -12.518 1.952 -60.141 1.00 28.97 163 LEU A N 1
ATOM 1246 C CA . LEU A 1 163 ? -12.048 1.542 -61.462 1.00 28.97 163 LEU A CA 1
ATOM 1247 C C . LEU A 1 163 ? -11.162 0.299 -61.267 1.00 28.97 163 LEU A C 1
ATOM 1249 O O . LEU A 1 163 ? -10.310 0.246 -60.385 1.00 28.97 163 LEU A O 1
ATOM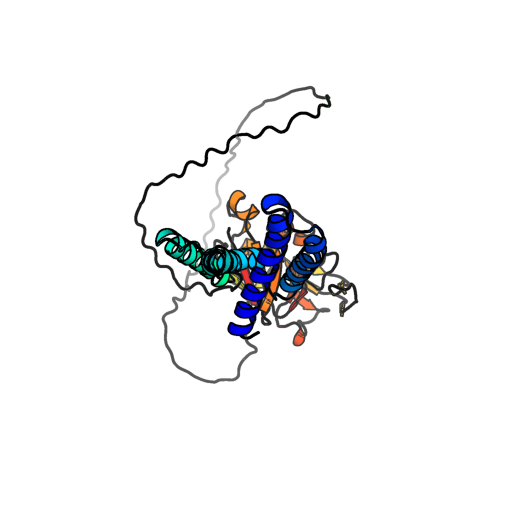 1253 N N . SER A 1 164 ? -11.488 -0.730 -62.042 1.00 26.11 164 SER A N 1
ATOM 1254 C CA . SER A 1 164 ? -10.942 -2.094 -62.057 1.00 26.11 164 SER A CA 1
ATOM 1255 C C . SER A 1 164 ? -9.767 -2.190 -63.068 1.00 26.11 164 SER A C 1
ATOM 1257 O O . SER A 1 164 ? -9.339 -1.156 -63.574 1.00 26.11 164 SER A O 1
ATOM 1259 N N . PRO A 1 165 ? -9.289 -3.381 -63.473 1.00 39.56 165 PRO A N 1
ATOM 1260 C CA . PRO A 1 165 ? -8.281 -4.215 -62.820 1.00 39.56 165 PRO A CA 1
ATOM 1261 C C . PRO A 1 165 ? -7.006 -4.357 -63.685 1.00 39.56 165 PRO A C 1
ATOM 1263 O O . PRO A 1 165 ? -7.046 -4.188 -64.901 1.00 39.56 165 PRO A O 1
ATOM 1266 N N . ALA A 1 166 ? -5.882 -4.759 -63.090 1.00 30.09 166 ALA A N 1
ATOM 1267 C CA . ALA A 1 166 ? -4.760 -5.304 -63.853 1.00 30.09 166 ALA A CA 1
ATOM 1268 C C . ALA A 1 166 ? -4.128 -6.483 -63.106 1.00 30.09 166 ALA A C 1
ATOM 1270 O O . ALA A 1 166 ? -3.642 -6.374 -61.983 1.00 30.09 166 ALA A O 1
ATOM 1271 N N . ASP A 1 167 ? -4.239 -7.613 -63.784 1.00 27.09 167 ASP A N 1
ATOM 1272 C CA . ASP A 1 167 ? -3.810 -8.970 -63.498 1.00 27.09 167 ASP A CA 1
ATOM 1273 C C . ASP A 1 167 ? -2.281 -9.084 -63.600 1.00 27.09 167 ASP A C 1
ATOM 1275 O O . ASP A 1 167 ? -1.729 -8.683 -64.618 1.00 27.09 167 ASP A O 1
ATOM 1279 N N . HIS A 1 168 ? -1.593 -9.645 -62.598 1.00 33.47 168 HIS A N 1
ATOM 1280 C CA . HIS A 1 168 ? -0.325 -10.348 -62.821 1.00 33.47 168 HIS A CA 1
ATOM 1281 C C . HIS A 1 168 ? -0.058 -11.413 -61.747 1.00 33.47 168 HIS A C 1
ATOM 1283 O O . HIS A 1 168 ? -0.014 -11.168 -60.543 1.00 33.47 168 HIS A O 1
ATOM 1289 N N . ARG A 1 169 ? 0.125 -12.623 -62.272 1.00 29.28 169 ARG A N 1
ATOM 1290 C CA . ARG A 1 169 ? 0.436 -13.906 -61.640 1.00 29.28 169 ARG A CA 1
ATOM 1291 C C . ARG A 1 169 ? 1.738 -13.881 -60.829 1.00 29.28 169 ARG A C 1
ATOM 1293 O O . ARG A 1 169 ? 2.742 -13.349 -61.291 1.00 29.28 169 ARG A O 1
ATOM 1300 N N . GLY A 1 170 ? 1.747 -14.608 -59.712 1.00 29.03 170 GLY A N 1
ATOM 1301 C CA . GLY A 1 170 ? 2.954 -15.015 -58.986 1.00 29.03 170 GLY A CA 1
ATOM 1302 C C . GLY A 1 170 ? 2.608 -15.864 -57.759 1.00 29.03 170 GLY A C 1
ATOM 1303 O O . GLY A 1 170 ? 1.965 -15.387 -56.837 1.00 29.03 170 GLY A O 1
ATOM 1304 N N . THR A 1 171 ? 2.981 -17.139 -57.805 1.00 30.94 171 THR A N 1
ATOM 1305 C CA . THR A 1 171 ? 2.662 -18.275 -56.916 1.00 30.94 171 THR A CA 1
ATOM 1306 C C . THR A 1 171 ? 3.133 -18.165 -55.445 1.00 30.94 171 THR A C 1
ATOM 1308 O O . THR A 1 171 ? 3.977 -17.327 -55.136 1.00 30.94 171 THR A O 1
ATOM 1311 N N . PRO A 1 172 ? 2.605 -19.017 -54.532 1.00 32.03 172 PRO A N 1
ATOM 1312 C CA . PRO A 1 172 ? 2.624 -18.813 -53.079 1.00 32.03 172 PRO A CA 1
ATOM 1313 C C . PRO A 1 172 ? 3.855 -19.428 -52.390 1.00 32.03 172 PRO A C 1
ATOM 1315 O O . PRO A 1 172 ? 4.354 -20.463 -52.823 1.00 32.03 172 PRO A O 1
ATOM 1318 N N . MET A 1 173 ? 4.290 -18.856 -51.261 1.00 28.86 173 MET A N 1
ATOM 1319 C CA . MET A 1 173 ? 5.202 -19.525 -50.322 1.00 28.86 173 MET A CA 1
ATOM 1320 C C . MET A 1 173 ? 4.599 -19.575 -48.912 1.00 28.86 173 MET A C 1
ATOM 1322 O O . MET A 1 173 ? 4.550 -18.580 -48.196 1.00 28.86 173 MET A O 1
ATOM 1326 N N . SER A 1 174 ? 4.089 -20.771 -48.608 1.00 29.02 174 SER A N 1
ATOM 1327 C CA . SER A 1 174 ? 4.119 -21.506 -47.333 1.00 29.02 174 SER A CA 1
ATOM 1328 C C . SER A 1 174 ? 3.967 -20.738 -46.011 1.00 29.02 174 SER A C 1
ATOM 1330 O O . SER A 1 174 ? 4.924 -20.172 -45.484 1.00 29.02 174 SER A O 1
ATOM 1332 N N . LEU A 1 175 ? 2.776 -20.885 -45.412 1.00 34.78 175 LEU A N 1
ATOM 1333 C CA . LEU A 1 175 ? 2.627 -21.086 -43.968 1.00 34.78 175 LEU A CA 1
ATOM 1334 C C . LEU A 1 175 ? 3.385 -22.356 -43.566 1.00 34.78 175 LEU A C 1
ATOM 1336 O O . LEU A 1 175 ? 3.187 -23.365 -44.227 1.00 34.78 175 LEU A O 1
ATOM 1340 N N . ASP A 1 176 ? 4.205 -22.266 -42.520 1.00 28.00 176 ASP A N 1
ATOM 1341 C CA . ASP A 1 176 ? 4.577 -23.296 -41.528 1.00 28.00 176 ASP A CA 1
ATOM 1342 C C . ASP A 1 176 ? 5.713 -22.647 -40.702 1.00 28.00 176 ASP A C 1
ATOM 1344 O O . ASP A 1 176 ? 6.758 -22.300 -41.237 1.00 28.00 176 ASP A O 1
ATOM 1348 N N . ALA A 1 177 ? 5.544 -22.254 -39.439 1.00 30.45 177 ALA A N 1
ATOM 1349 C CA . ALA A 1 177 ? 5.583 -23.171 -38.312 1.00 30.45 177 ALA A CA 1
ATOM 1350 C C . ALA A 1 177 ? 5.042 -22.485 -37.041 1.00 30.45 177 ALA A C 1
ATOM 1352 O O . ALA A 1 177 ? 5.699 -21.644 -36.428 1.00 30.45 177 ALA A O 1
ATOM 1353 N N . VAL A 1 178 ? 3.847 -22.887 -36.612 1.00 29.05 178 VAL A N 1
ATOM 1354 C CA . VAL A 1 178 ? 3.444 -22.814 -35.204 1.00 29.05 178 VAL A CA 1
ATOM 1355 C C . VAL A 1 178 ? 3.952 -24.106 -34.575 1.00 29.05 178 VAL A C 1
ATOM 1357 O O . VAL A 1 178 ? 3.489 -25.179 -34.948 1.00 29.05 178 VAL A O 1
ATOM 1360 N N . VAL A 1 179 ? 4.921 -24.027 -33.663 1.00 32.56 179 VAL A N 1
ATOM 1361 C CA . VAL A 1 179 ? 5.394 -25.207 -32.923 1.00 32.56 179 VAL A CA 1
ATOM 1362 C C . VAL A 1 179 ? 4.539 -25.367 -31.660 1.00 32.56 179 VAL A C 1
ATOM 1364 O O . VAL A 1 179 ? 4.571 -24.479 -30.803 1.00 32.56 179 VAL A O 1
ATOM 1367 N N . PRO A 1 180 ? 3.777 -26.465 -31.501 1.00 29.39 180 PRO A N 1
ATOM 1368 C CA . PRO A 1 180 ? 3.120 -26.794 -30.244 1.00 29.39 180 PRO A CA 1
ATOM 1369 C C . PRO A 1 180 ? 4.168 -27.313 -29.254 1.00 29.39 180 PRO A C 1
ATOM 1371 O O . PRO A 1 180 ? 4.960 -28.196 -29.580 1.00 29.39 180 PRO A O 1
ATOM 1374 N N . VAL A 1 181 ? 4.175 -26.775 -28.035 1.00 33.91 181 VAL A N 1
ATOM 1375 C CA . VAL A 1 181 ? 5.050 -27.249 -26.955 1.00 33.91 181 VAL A CA 1
ATOM 1376 C C . VAL A 1 181 ? 4.380 -28.435 -26.260 1.00 33.91 181 VAL A C 1
ATOM 1378 O O . VAL A 1 181 ? 3.411 -28.253 -25.525 1.00 33.91 181 VAL A O 1
ATOM 1381 N N . GLU A 1 182 ? 4.910 -29.642 -26.464 1.00 32.25 182 GLU A N 1
ATOM 1382 C CA . GLU A 1 182 ? 4.681 -30.792 -25.579 1.00 32.25 182 GLU A CA 1
ATOM 1383 C C . GLU A 1 182 ? 5.873 -31.000 -24.624 1.00 32.25 182 GLU A C 1
ATOM 1385 O O . GLU A 1 182 ? 7.006 -30.632 -24.952 1.00 32.25 182 GLU A O 1
ATOM 1390 N N . PRO A 1 183 ? 5.654 -31.574 -23.425 1.00 37.31 183 PRO A N 1
ATOM 1391 C CA . PRO A 1 183 ? 6.644 -31.575 -22.360 1.00 37.31 183 PRO A CA 1
ATOM 1392 C C . PRO A 1 183 ? 7.558 -32.798 -22.462 1.00 37.31 183 PRO A C 1
ATOM 1394 O O . PRO A 1 183 ? 7.089 -33.935 -22.436 1.00 37.31 183 PRO A O 1
ATOM 1397 N N . ARG A 1 184 ? 8.878 -32.591 -22.476 1.00 26.89 184 ARG A N 1
ATOM 1398 C CA . ARG A 1 184 ? 9.836 -33.649 -22.125 1.00 26.89 184 ARG A CA 1
ATOM 1399 C C . ARG A 1 184 ? 10.970 -33.111 -21.264 1.00 26.89 184 ARG A C 1
ATOM 1401 O O . ARG A 1 184 ? 11.708 -32.217 -21.662 1.00 26.89 184 ARG A O 1
ATOM 1408 N N . CYS A 1 185 ? 11.102 -33.709 -20.082 1.00 27.08 185 CYS A N 1
ATOM 1409 C CA . CYS A 1 185 ? 12.311 -33.680 -19.274 1.00 27.08 185 CYS A CA 1
ATOM 1410 C C . CYS A 1 185 ? 13.424 -34.458 -19.983 1.00 27.08 185 CYS A C 1
ATOM 1412 O O . CYS A 1 185 ? 13.248 -35.640 -20.267 1.00 27.08 185 CYS A O 1
ATOM 1414 N N . ALA A 1 186 ? 14.577 -33.828 -20.177 1.00 27.50 186 ALA A N 1
ATOM 1415 C CA . ALA A 1 186 ? 15.885 -34.474 -20.124 1.00 27.50 186 ALA A CA 1
ATOM 1416 C C . ALA A 1 186 ? 16.947 -33.383 -19.953 1.00 27.50 186 ALA A C 1
ATOM 1418 O O . ALA A 1 186 ? 16.979 -32.411 -20.704 1.00 27.50 186 ALA A O 1
ATOM 1419 N N . ALA A 1 187 ? 17.771 -33.532 -18.921 1.00 39.31 187 ALA A N 1
ATOM 1420 C CA . ALA A 1 187 ? 18.886 -32.654 -18.618 1.00 39.31 187 ALA A CA 1
ATOM 1421 C C . ALA A 1 187 ? 20.038 -32.869 -19.613 1.00 39.31 187 ALA A C 1
ATOM 1423 O O . ALA A 1 187 ? 20.411 -34.008 -19.889 1.00 39.31 187 ALA A O 1
ATOM 1424 N N . SER A 1 188 ? 20.645 -31.776 -20.075 1.00 27.88 188 SER A N 1
ATOM 1425 C CA . SER A 1 188 ? 22.030 -31.762 -20.550 1.00 27.88 188 SER A CA 1
ATOM 1426 C C . SER A 1 188 ? 22.629 -30.376 -20.316 1.00 27.88 188 SER A C 1
ATOM 1428 O O . SER A 1 188 ? 22.156 -29.382 -20.864 1.00 27.88 188 SER A O 1
ATOM 1430 N N . GLU A 1 189 ? 23.653 -30.334 -19.474 1.00 39.12 189 GLU A N 1
ATOM 1431 C CA . GLU A 1 189 ? 24.459 -29.164 -19.135 1.00 39.12 189 GLU A CA 1
ATOM 1432 C C . GLU A 1 189 ? 25.414 -28.828 -20.300 1.00 39.12 189 GLU A C 1
ATOM 1434 O O . GLU A 1 189 ? 26.150 -29.688 -20.782 1.00 39.12 189 GLU A O 1
ATOM 1439 N N . SER A 1 190 ? 25.384 -27.581 -20.775 1.00 26.00 190 SER A N 1
ATOM 1440 C CA . SER A 1 190 ? 26.311 -26.987 -21.756 1.00 26.00 190 SER A CA 1
ATOM 1441 C C . SER A 1 190 ? 26.333 -25.463 -21.521 1.00 26.00 190 SER A C 1
ATOM 1443 O O . SER A 1 190 ? 25.371 -24.946 -20.949 1.00 26.00 190 SER A O 1
ATOM 1445 N N . PRO A 1 191 ? 27.423 -24.741 -21.845 1.00 37.44 191 PRO A N 1
ATOM 1446 C CA . PRO A 1 191 ? 27.828 -23.523 -21.152 1.00 37.44 191 PRO A CA 1
ATOM 1447 C C . PRO A 1 191 ? 26.770 -22.432 -21.296 1.00 37.44 191 PRO A C 1
ATOM 1449 O O . PRO A 1 191 ? 26.402 -22.051 -22.404 1.00 37.44 191 PRO A O 1
ATOM 1452 N N . ASN A 1 192 ? 26.280 -21.962 -20.152 1.00 31.77 192 ASN A N 1
ATOM 1453 C CA . ASN A 1 192 ? 25.182 -21.010 -20.041 1.00 31.77 192 ASN A CA 1
ATOM 1454 C C . ASN A 1 192 ? 25.474 -19.753 -20.893 1.00 31.77 192 ASN A C 1
ATOM 1456 O O . ASN A 1 192 ? 26.390 -19.001 -20.541 1.00 31.77 192 ASN A O 1
ATOM 1460 N N . PRO A 1 193 ? 24.732 -19.470 -21.984 1.00 38.28 193 PRO A N 1
ATOM 1461 C CA . PRO A 1 193 ? 24.659 -18.103 -22.483 1.00 38.28 193 PRO A CA 1
ATOM 1462 C C . PRO A 1 193 ? 24.047 -17.227 -21.374 1.00 38.28 193 PRO A C 1
ATOM 1464 O O . PRO A 1 193 ? 23.288 -17.744 -20.547 1.00 38.28 193 PRO A O 1
ATOM 1467 N N . PRO A 1 194 ? 24.375 -15.923 -21.292 1.00 41.44 194 PRO A N 1
ATOM 1468 C CA . PRO A 1 194 ? 23.796 -15.056 -20.271 1.00 41.44 194 PRO A CA 1
ATOM 1469 C C . PRO A 1 194 ? 22.275 -15.160 -20.370 1.00 41.44 194 PRO A C 1
ATOM 1471 O O . PRO A 1 194 ? 21.716 -14.944 -21.444 1.00 41.44 194 PRO A O 1
ATOM 1474 N N . ALA A 1 195 ? 21.633 -15.573 -19.274 1.00 44.09 195 ALA A N 1
ATOM 1475 C CA . ALA A 1 195 ? 20.196 -15.787 -19.213 1.00 44.09 195 ALA A CA 1
ATOM 1476 C C . ALA A 1 195 ? 19.484 -14.588 -19.852 1.00 44.09 195 ALA A C 1
ATOM 1478 O O . ALA A 1 195 ? 19.606 -13.460 -19.373 1.00 44.09 195 ALA A O 1
ATOM 1479 N N . SER A 1 196 ? 18.802 -14.829 -20.972 1.00 55.38 196 SER A N 1
ATOM 1480 C CA . SER A 1 196 ? 18.052 -13.818 -21.708 1.00 55.38 196 SER A CA 1
ATOM 1481 C C . SER A 1 196 ? 17.067 -13.162 -20.747 1.00 55.38 196 SER A C 1
ATOM 1483 O O . SER A 1 196 ? 16.113 -13.806 -20.308 1.00 55.38 196 SER A O 1
ATOM 1485 N N . ALA A 1 197 ? 17.326 -11.916 -20.362 1.00 70.31 197 ALA A N 1
ATOM 1486 C CA . ALA 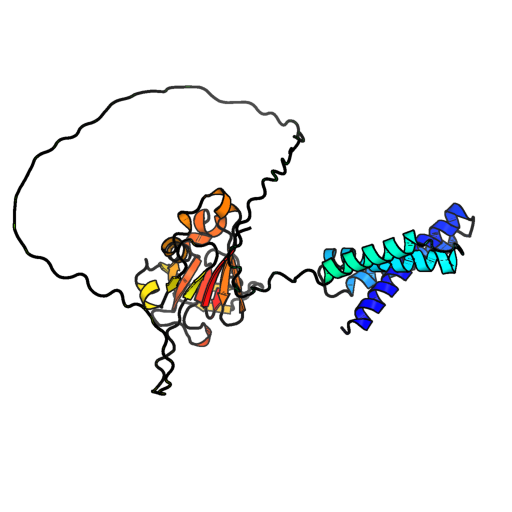A 1 197 ? 16.469 -11.211 -19.428 1.00 70.31 197 ALA A CA 1
ATOM 1487 C C . ALA A 1 197 ? 15.117 -10.952 -20.091 1.00 70.31 197 ALA A C 1
ATOM 1489 O O . ALA A 1 197 ? 15.019 -10.219 -21.076 1.00 70.31 197 ALA A O 1
ATOM 1490 N N . LEU A 1 198 ? 14.087 -11.610 -19.568 1.00 90.06 198 LEU A N 1
ATOM 1491 C CA . LEU A 1 198 ? 12.719 -11.488 -20.041 1.00 90.06 198 LEU A CA 1
ATOM 1492 C C . LEU A 1 198 ? 11.949 -10.557 -19.112 1.00 90.06 198 LEU A C 1
ATOM 1494 O O . LEU A 1 198 ? 11.878 -10.781 -17.906 1.00 90.06 198 LEU A O 1
ATOM 1498 N N . LEU A 1 199 ? 11.329 -9.537 -19.694 1.00 95.00 199 LEU A N 1
ATOM 1499 C CA . LEU A 1 199 ? 10.351 -8.700 -19.022 1.00 95.00 199 LEU A CA 1
ATOM 1500 C C . LEU A 1 199 ? 8.965 -9.321 -19.155 1.00 95.00 199 LEU A C 1
ATOM 1502 O O . LEU A 1 199 ? 8.399 -9.362 -20.247 1.00 95.00 199 LEU A O 1
ATOM 1506 N N . HIS A 1 200 ? 8.387 -9.763 -18.047 1.00 95.44 200 HIS A N 1
ATOM 1507 C CA . HIS A 1 200 ? 7.051 -10.350 -18.034 1.00 95.44 200 HIS A CA 1
ATOM 1508 C C . HIS A 1 200 ? 5.971 -9.285 -17.831 1.00 95.44 200 HIS A C 1
ATOM 1510 O O . HIS A 1 200 ? 5.956 -8.608 -16.808 1.00 95.44 200 HIS A O 1
ATOM 1516 N N . VAL A 1 201 ? 5.012 -9.174 -18.750 1.00 96.25 201 VAL A N 1
ATOM 1517 C CA . VAL A 1 201 ? 3.829 -8.314 -18.606 1.00 96.25 201 VAL A CA 1
ATOM 1518 C C . VAL A 1 201 ? 2.610 -9.182 -18.322 1.00 96.25 201 VAL A C 1
ATOM 1520 O O . VAL A 1 201 ? 2.177 -9.976 -19.156 1.00 96.25 201 VAL A O 1
ATOM 1523 N N . LEU A 1 202 ? 2.067 -9.054 -17.112 1.00 93.12 202 LEU A N 1
ATOM 1524 C CA . LEU A 1 202 ? 1.071 -9.966 -16.549 1.00 93.12 202 LEU A CA 1
ATOM 1525 C C . LEU A 1 202 ? -0.101 -9.208 -15.899 1.00 93.12 202 LEU A C 1
ATOM 1527 O O . LEU A 1 202 ? -0.061 -7.996 -15.680 1.00 93.12 202 LEU A O 1
ATOM 1531 N N . GLY A 1 203 ? -1.148 -9.947 -15.526 1.00 91.69 203 GLY A N 1
ATOM 1532 C CA . GLY A 1 203 ? -2.300 -9.422 -14.791 1.00 91.69 203 GLY A CA 1
ATOM 1533 C C . GLY A 1 203 ? -3.427 -8.949 -15.708 1.00 91.69 203 GLY A C 1
ATOM 1534 O O . GLY A 1 203 ? -3.828 -9.659 -16.623 1.00 91.69 203 GLY A O 1
ATOM 1535 N N . GLY A 1 204 ? -3.963 -7.760 -15.444 1.00 89.19 204 GLY A N 1
ATOM 1536 C CA . GLY A 1 204 ? -5.092 -7.143 -16.142 1.00 89.19 204 GLY A CA 1
ATOM 1537 C C . GLY A 1 204 ? -4.817 -6.686 -17.578 1.00 89.19 204 GLY A C 1
ATOM 1538 O O . GLY A 1 204 ? -5.484 -5.768 -18.040 1.00 89.19 204 GLY A O 1
ATOM 1539 N N . VAL A 1 205 ? -3.869 -7.289 -18.292 1.00 92.69 205 VAL A N 1
ATOM 1540 C CA . VAL A 1 205 ? -3.667 -7.066 -19.732 1.00 92.69 205 VAL A CA 1
ATOM 1541 C C . VAL A 1 205 ? -4.411 -8.142 -20.534 1.00 92.69 205 VAL A C 1
ATOM 1543 O O . VAL A 1 205 ? -4.436 -9.295 -20.102 1.00 92.69 205 VAL A O 1
ATOM 1546 N N . PRO A 1 206 ? -5.058 -7.815 -21.669 1.00 91.12 206 PRO A N 1
ATOM 1547 C CA . PRO A 1 206 ? -5.728 -8.820 -22.501 1.00 91.12 206 PRO A CA 1
ATOM 1548 C C . PRO A 1 206 ? -4.796 -9.906 -23.046 1.00 91.12 206 PRO A C 1
ATOM 1550 O O . PRO A 1 206 ? -5.198 -11.064 -23.134 1.00 91.12 206 PRO A O 1
ATOM 1553 N N . ARG A 1 207 ? -3.556 -9.542 -23.395 1.00 94.75 207 ARG A N 1
ATOM 1554 C CA . ARG A 1 207 ? -2.558 -10.443 -23.983 1.00 94.75 207 ARG A CA 1
ATOM 1555 C C . ARG A 1 207 ? -1.272 -10.433 -23.146 1.00 94.75 207 ARG A C 1
ATOM 1557 O O . ARG A 1 207 ? -0.355 -9.688 -23.478 1.00 94.75 207 ARG A O 1
ATOM 1564 N N . PRO A 1 208 ? -1.197 -11.209 -22.047 1.00 94.94 208 PRO A N 1
ATOM 1565 C CA . PRO A 1 208 ? 0.034 -11.346 -21.272 1.00 94.94 208 PRO A CA 1
ATOM 1566 C C . PRO A 1 208 ? 1.184 -11.855 -22.143 1.00 94.94 208 PRO A C 1
ATOM 1568 O O . PRO A 1 208 ? 0.991 -12.761 -22.954 1.00 94.94 208 PRO A O 1
ATOM 1571 N N . ALA A 1 209 ? 2.373 -11.288 -21.966 1.00 93.44 209 ALA A N 1
ATOM 1572 C CA . ALA A 1 209 ? 3.526 -11.572 -22.814 1.00 93.44 209 ALA A CA 1
ATOM 1573 C C . ALA A 1 209 ? 4.841 -11.473 -22.034 1.00 93.44 209 ALA A C 1
ATOM 1575 O O . ALA A 1 209 ? 4.896 -10.897 -20.948 1.00 93.44 209 ALA A O 1
ATOM 1576 N N . ALA A 1 210 ? 5.904 -12.036 -22.602 1.00 94.56 210 ALA A N 1
ATOM 1577 C CA . ALA A 1 210 ? 7.271 -11.843 -22.139 1.00 94.56 210 ALA A CA 1
ATOM 1578 C C . ALA A 1 210 ? 8.081 -11.183 -23.259 1.00 94.56 210 ALA A C 1
ATOM 1580 O O . ALA A 1 210 ? 8.031 -11.632 -24.404 1.00 94.56 210 ALA A O 1
ATOM 1581 N N . PHE A 1 211 ? 8.816 -10.126 -22.930 1.00 95.12 211 PHE A N 1
ATOM 1582 C CA . PHE A 1 211 ? 9.631 -9.375 -23.876 1.00 95.12 211 PHE A CA 1
ATOM 1583 C C . PHE A 1 211 ? 11.104 -9.610 -23.573 1.00 95.12 211 PHE A C 1
ATOM 1585 O O . PHE A 1 211 ? 11.584 -9.256 -22.499 1.00 95.12 211 PHE A O 1
ATOM 1592 N N . ALA A 1 212 ? 11.820 -10.197 -24.528 1.00 93.19 212 ALA A N 1
ATOM 1593 C CA . ALA A 1 212 ? 13.276 -10.169 -24.519 1.00 93.19 212 ALA A CA 1
ATOM 1594 C C . ALA A 1 212 ? 13.776 -8.766 -24.882 1.00 93.19 212 ALA A C 1
ATOM 1596 O O . ALA A 1 212 ? 13.041 -7.965 -25.474 1.00 93.19 212 ALA A O 1
ATOM 1597 N N . ARG A 1 213 ? 15.038 -8.479 -24.566 1.00 92.38 213 ARG A N 1
ATOM 1598 C CA . ARG A 1 213 ? 15.672 -7.195 -24.879 1.00 92.38 213 ARG A CA 1
ATOM 1599 C C . ARG A 1 213 ? 15.526 -6.825 -26.359 1.00 92.38 213 ARG A C 1
ATOM 1601 O O . ARG A 1 213 ? 15.128 -5.710 -26.672 1.00 92.38 213 ARG A O 1
ATOM 1608 N N . GLU A 1 214 ? 15.730 -7.777 -27.260 1.00 92.12 214 GLU A N 1
ATOM 1609 C CA . GLU A 1 214 ? 15.652 -7.584 -28.713 1.00 92.12 214 GLU A CA 1
ATOM 1610 C C . GLU A 1 214 ? 14.221 -7.252 -29.176 1.00 92.12 214 GLU A C 1
ATOM 1612 O O . GLU A 1 214 ? 13.999 -6.651 -30.228 1.00 92.12 214 GLU A O 1
ATOM 1617 N N . ALA A 1 215 ? 13.201 -7.661 -28.414 1.00 93.31 215 ALA A N 1
ATOM 1618 C CA . ALA A 1 215 ? 11.821 -7.265 -28.677 1.00 93.31 215 ALA A CA 1
ATOM 1619 C C . ALA A 1 215 ? 11.559 -5.816 -28.246 1.00 93.31 215 ALA A C 1
ATOM 1621 O O . ALA A 1 215 ? 10.854 -5.103 -28.955 1.00 93.31 215 ALA A O 1
ATOM 1622 N N . LEU A 1 216 ? 12.150 -5.377 -27.130 1.00 94.94 216 LEU A N 1
ATOM 1623 C CA . LEU A 1 216 ? 12.061 -3.994 -26.654 1.00 94.94 216 LEU A CA 1
ATOM 1624 C C . LEU A 1 216 ? 12.822 -3.030 -27.574 1.00 94.94 216 LEU A C 1
ATOM 1626 O O . LEU A 1 216 ? 12.318 -1.954 -27.871 1.00 94.94 216 LEU A O 1
ATOM 1630 N N . GLU A 1 217 ? 13.978 -3.438 -28.097 1.00 94.06 217 GLU A N 1
ATOM 1631 C CA . GLU A 1 217 ? 14.775 -2.648 -29.050 1.00 94.06 217 GLU A CA 1
ATOM 1632 C C . GLU A 1 217 ? 14.084 -2.447 -30.409 1.00 94.06 217 GLU A C 1
ATOM 1634 O O . GLU A 1 217 ? 14.404 -1.507 -31.133 1.00 94.06 217 GLU A O 1
ATOM 1639 N N . ARG A 1 218 ? 13.117 -3.307 -30.758 1.00 94.94 218 ARG A N 1
ATOM 1640 C CA . ARG A 1 218 ? 12.276 -3.145 -31.957 1.00 94.94 218 ARG A CA 1
ATOM 1641 C C . ARG A 1 218 ? 11.107 -2.180 -31.754 1.00 94.94 218 ARG A C 1
ATOM 1643 O O . ARG A 1 218 ? 10.451 -1.825 -32.732 1.00 94.94 218 ARG A O 1
ATOM 1650 N N . MET A 1 219 ? 10.813 -1.787 -30.516 1.00 95.62 219 MET A N 1
ATOM 1651 C CA . MET A 1 219 ? 9.826 -0.745 -30.233 1.00 95.62 219 MET A CA 1
ATOM 1652 C C . MET A 1 219 ? 10.409 0.639 -30.548 1.00 95.62 219 MET A C 1
ATOM 1654 O O . MET A 1 219 ? 11.603 0.785 -30.808 1.00 95.62 219 MET A O 1
ATOM 1658 N N . ALA A 1 220 ? 9.568 1.675 -30.528 1.00 94.81 220 ALA A N 1
ATOM 1659 C CA . ALA A 1 220 ? 10.038 3.043 -30.711 1.00 94.81 220 ALA A CA 1
ATOM 1660 C C . ALA A 1 220 ? 11.071 3.399 -29.626 1.00 94.81 220 ALA A C 1
ATOM 1662 O O . ALA A 1 220 ? 10.761 3.425 -28.430 1.00 94.81 220 ALA A O 1
ATOM 1663 N N . ARG A 1 221 ? 12.307 3.671 -30.054 1.00 95.25 221 ARG A N 1
ATOM 1664 C CA . ARG A 1 221 ? 13.401 4.077 -29.170 1.00 95.25 221 ARG A CA 1
ATOM 1665 C C . ARG A 1 221 ? 13.160 5.489 -28.648 1.00 95.25 221 ARG A C 1
ATOM 1667 O O . ARG A 1 221 ? 12.845 6.394 -29.416 1.00 95.25 221 ARG A O 1
ATOM 1674 N N . HIS A 1 222 ? 13.358 5.664 -27.349 1.00 95.81 222 HIS A N 1
ATOM 1675 C CA . HIS A 1 222 ? 13.293 6.948 -26.672 1.00 95.81 222 HIS A CA 1
ATOM 1676 C C . HIS A 1 222 ? 14.585 7.179 -25.900 1.00 95.81 222 HIS A C 1
ATOM 1678 O O . HIS A 1 222 ? 14.943 6.389 -25.024 1.00 95.81 222 HIS A O 1
ATOM 1684 N N . ASP A 1 223 ? 15.261 8.277 -26.220 1.00 93.31 223 ASP A N 1
ATOM 1685 C CA . ASP A 1 223 ? 16.488 8.687 -25.555 1.00 93.31 223 ASP A CA 1
ATOM 1686 C C . ASP A 1 223 ? 16.183 9.716 -24.453 1.00 93.31 223 ASP A C 1
ATOM 1688 O O . ASP A 1 223 ? 15.391 10.650 -24.613 1.00 93.31 223 ASP A O 1
ATOM 1692 N N . LEU A 1 224 ? 16.840 9.547 -23.313 1.00 90.38 224 LEU A N 1
ATOM 1693 C CA . LEU A 1 224 ? 16.917 10.524 -22.239 1.00 90.38 224 LEU A CA 1
ATOM 1694 C C . LEU A 1 224 ? 18.323 11.108 -22.259 1.00 90.38 224 LEU A C 1
ATOM 1696 O O . LEU A 1 224 ? 19.299 10.367 -22.174 1.00 90.38 224 LEU A O 1
ATOM 1700 N N . GLY A 1 225 ? 18.415 12.432 -22.358 1.00 87.44 225 GLY A N 1
ATOM 1701 C CA . GLY A 1 225 ? 19.683 13.148 -22.233 1.00 87.44 225 GLY A CA 1
ATOM 1702 C C . GLY A 1 225 ? 20.245 13.118 -20.803 1.00 87.44 225 GLY A C 1
ATOM 1703 O O . GLY A 1 225 ? 19.807 12.307 -19.976 1.00 87.44 225 GLY A O 1
ATOM 1704 N N . PRO A 1 226 ? 21.170 14.038 -20.477 1.00 86.12 226 PRO A N 1
ATOM 1705 C CA . PRO A 1 226 ? 21.830 14.063 -19.181 1.00 86.12 226 PRO A CA 1
ATOM 1706 C C . PRO A 1 226 ? 20.824 14.066 -18.029 1.00 86.12 226 PRO A C 1
ATOM 1708 O O . PRO A 1 226 ? 20.030 14.994 -17.872 1.00 86.12 226 PRO A O 1
ATOM 1711 N N . THR A 1 227 ? 20.843 13.000 -17.235 1.00 83.81 227 THR A N 1
ATOM 1712 C CA . THR A 1 227 ? 19.854 12.729 -16.193 1.00 83.81 227 THR A CA 1
ATOM 1713 C C . THR A 1 227 ? 20.552 12.587 -14.849 1.00 83.81 227 THR A C 1
ATOM 1715 O O . THR A 1 227 ? 21.406 11.720 -14.653 1.00 83.81 227 THR A O 1
ATOM 1718 N N . GLN A 1 228 ? 20.163 13.431 -13.894 1.00 81.25 228 GLN A N 1
ATOM 1719 C CA . GLN A 1 228 ? 20.599 13.311 -12.509 1.00 81.25 228 GLN A CA 1
ATOM 1720 C C . GLN A 1 228 ? 19.575 12.492 -11.722 1.00 81.25 228 GLN A C 1
ATOM 1722 O O . GLN A 1 228 ? 18.430 12.899 -11.526 1.00 81.25 228 GLN A O 1
ATOM 1727 N N . VAL A 1 229 ? 19.990 11.322 -11.245 1.00 77.50 229 VAL A N 1
ATOM 1728 C CA . VAL A 1 229 ? 19.138 10.456 -10.430 1.00 77.50 229 VAL A CA 1
ATOM 1729 C C . VAL A 1 229 ? 19.211 10.930 -8.984 1.00 77.50 229 VAL A C 1
ATOM 1731 O O . VAL A 1 229 ? 20.198 10.697 -8.285 1.00 77.50 229 VAL A O 1
ATOM 1734 N N . LEU A 1 230 ? 18.156 11.600 -8.530 1.00 75.75 230 LEU A N 1
ATOM 1735 C CA . LEU A 1 230 ? 18.013 12.066 -7.151 1.00 75.75 230 LEU A CA 1
ATOM 1736 C C . LEU A 1 230 ? 17.358 10.992 -6.284 1.00 75.75 230 LEU A C 1
ATOM 1738 O O . LEU A 1 230 ? 16.314 10.458 -6.654 1.00 75.75 230 LEU A O 1
ATOM 1742 N N . CYS A 1 231 ? 17.912 10.694 -5.109 1.00 69.31 231 CYS A N 1
ATOM 1743 C CA . CYS A 1 231 ? 17.221 9.840 -4.144 1.00 69.31 231 CYS A CA 1
ATOM 1744 C C . CYS A 1 231 ? 16.012 10.559 -3.531 1.00 69.31 231 CYS A C 1
ATOM 1746 O O . CYS A 1 231 ? 15.774 11.751 -3.740 1.00 69.31 231 CYS A O 1
ATOM 1748 N N . TYR A 1 232 ? 15.282 9.841 -2.676 1.00 70.12 232 TYR A N 1
ATOM 1749 C CA . TYR A 1 232 ? 14.169 10.421 -1.937 1.00 70.12 232 TYR A CA 1
ATOM 1750 C C . TYR A 1 232 ? 14.565 11.638 -1.086 1.00 70.12 232 TYR A C 1
ATOM 1752 O O . TYR A 1 232 ? 13.746 12.534 -0.947 1.00 70.12 232 TYR A O 1
ATOM 1760 N N . SER A 1 233 ? 15.789 11.736 -0.554 1.00 70.88 233 SER A N 1
ATOM 1761 C CA . SER A 1 233 ? 16.225 12.924 0.204 1.00 70.88 233 SER A CA 1
ATOM 1762 C C . SER A 1 233 ? 16.686 14.097 -0.671 1.00 70.88 233 SER A C 1
ATOM 1764 O O . SER A 1 233 ? 17.073 15.129 -0.133 1.00 70.88 233 SER A O 1
ATOM 1766 N N . GLY A 1 234 ? 16.654 13.963 -2.002 1.00 68.19 234 GLY A N 1
ATOM 1767 C CA . GLY A 1 234 ? 17.150 14.979 -2.936 1.00 68.19 234 GLY A CA 1
ATOM 1768 C C . GLY A 1 234 ? 18.667 14.954 -3.143 1.00 68.19 234 GLY A C 1
ATOM 1769 O O . GLY A 1 234 ? 19.196 15.784 -3.872 1.00 68.19 234 GLY A O 1
ATOM 1770 N N . ARG A 1 235 ? 19.384 13.997 -2.542 1.00 75.00 235 ARG A N 1
ATOM 1771 C CA . ARG A 1 235 ? 20.811 13.784 -2.814 1.00 75.00 235 ARG A CA 1
ATOM 1772 C C . ARG A 1 235 ? 20.985 13.144 -4.193 1.00 75.00 235 ARG A C 1
ATOM 1774 O O . ARG A 1 235 ? 20.317 12.159 -4.507 1.00 75.00 235 ARG A O 1
ATOM 1781 N N . ALA A 1 236 ? 21.923 13.660 -4.983 1.00 74.50 236 ALA A N 1
ATOM 1782 C CA . ALA A 1 236 ? 22.333 13.026 -6.231 1.00 74.50 236 ALA A CA 1
ATOM 1783 C C . ALA A 1 236 ? 22.970 11.653 -5.952 1.00 74.50 236 ALA A C 1
ATOM 1785 O O . ALA A 1 236 ? 23.922 11.541 -5.177 1.00 74.50 236 ALA A O 1
ATOM 1786 N N . VAL A 1 237 ? 22.405 10.609 -6.558 1.00 72.56 237 VAL A N 1
ATOM 1787 C CA . VAL A 1 237 ? 22.867 9.214 -6.460 1.00 72.56 237 VAL A CA 1
ATOM 1788 C C . VAL A 1 237 ? 23.696 8.835 -7.676 1.00 72.56 237 VAL A C 1
ATOM 1790 O O . VAL A 1 237 ? 24.664 8.095 -7.546 1.00 72.56 237 VAL A O 1
ATOM 1793 N N . ALA A 1 238 ? 23.317 9.336 -8.850 1.00 73.81 238 ALA A N 1
ATOM 1794 C CA . ALA A 1 238 ? 24.033 9.104 -10.092 1.00 73.81 238 ALA A CA 1
ATOM 1795 C C . ALA A 1 238 ? 23.852 10.290 -11.043 1.00 73.81 238 ALA A C 1
ATOM 1797 O O . ALA A 1 238 ? 22.786 10.907 -11.077 1.00 73.81 238 ALA A O 1
ATOM 1798 N N . GLN A 1 239 ? 24.889 10.563 -11.828 1.00 80.25 239 GLN A N 1
ATOM 1799 C CA . GLN A 1 239 ? 24.836 11.416 -13.008 1.00 80.25 239 GLN A CA 1
ATOM 1800 C C . GLN A 1 239 ? 24.999 10.491 -14.213 1.00 80.25 239 GLN A C 1
ATOM 1802 O O . GLN A 1 239 ? 25.912 9.664 -14.223 1.00 80.25 239 GLN A O 1
ATOM 1807 N N . VAL A 1 240 ? 24.096 10.576 -15.182 1.00 83.50 240 VAL A N 1
ATOM 1808 C CA . VAL A 1 240 ? 24.132 9.731 -16.377 1.00 83.50 240 VAL A CA 1
ATOM 1809 C C . VAL A 1 240 ? 24.039 10.618 -17.599 1.00 83.50 240 VAL A C 1
ATOM 1811 O O . VAL A 1 240 ? 23.192 11.508 -17.624 1.00 83.50 240 VAL A O 1
ATOM 1814 N N . ASP A 1 241 ? 24.900 10.388 -18.586 1.00 85.56 241 ASP A N 1
ATOM 1815 C CA . ASP A 1 241 ? 24.978 11.229 -19.781 1.00 85.56 241 ASP A CA 1
ATOM 1816 C C . ASP A 1 241 ? 23.802 10.956 -20.712 1.00 85.56 241 ASP A C 1
ATOM 1818 O O . ASP A 1 241 ? 23.203 11.885 -21.251 1.00 85.56 241 ASP A O 1
ATOM 1822 N N . SER A 1 242 ? 23.445 9.681 -20.873 1.00 91.19 242 SER A N 1
ATOM 1823 C CA . SER A 1 242 ? 22.236 9.293 -21.592 1.00 91.19 242 SER A CA 1
ATOM 1824 C C . SER A 1 242 ? 21.691 7.933 -21.168 1.00 91.19 242 SER A C 1
ATOM 1826 O O . SER A 1 242 ? 22.427 7.031 -20.762 1.00 91.19 242 SER A O 1
ATOM 1828 N N . TYR A 1 243 ? 20.381 7.778 -21.309 1.00 94.81 243 TYR A N 1
ATOM 1829 C CA . TYR A 1 243 ? 19.702 6.489 -21.275 1.00 94.81 243 TYR A CA 1
ATOM 1830 C C . TYR A 1 243 ? 18.902 6.297 -22.554 1.00 94.81 243 TYR A C 1
ATOM 1832 O O . TYR A 1 243 ? 18.435 7.274 -23.134 1.00 94.81 243 TYR A O 1
ATOM 1840 N N . ALA A 1 244 ? 18.667 5.045 -22.937 1.00 95.00 244 ALA A N 1
ATOM 1841 C CA . ALA A 1 244 ? 17.697 4.737 -23.975 1.00 95.00 244 ALA A CA 1
ATOM 1842 C C . ALA A 1 244 ? 16.837 3.529 -23.621 1.00 95.00 244 ALA A C 1
ATOM 1844 O O . ALA A 1 244 ? 17.268 2.592 -22.935 1.00 95.00 244 ALA A O 1
ATOM 1845 N N . GLY A 1 245 ? 15.593 3.580 -24.083 1.00 96.19 245 GLY A N 1
ATOM 1846 C CA . GLY A 1 245 ? 14.595 2.575 -23.770 1.00 96.19 245 GLY A CA 1
ATOM 1847 C C . GLY A 1 245 ? 13.342 2.664 -24.630 1.00 96.19 245 GLY A C 1
ATOM 1848 O O . GLY A 1 245 ? 13.180 3.576 -25.441 1.00 96.19 245 GLY A O 1
ATOM 1849 N N . ALA A 1 246 ? 12.433 1.723 -24.402 1.00 97.12 246 ALA A N 1
ATOM 1850 C CA . ALA A 1 246 ? 11.069 1.763 -24.920 1.00 97.12 246 ALA A CA 1
ATOM 1851 C C . ALA A 1 246 ? 10.143 2.417 -23.886 1.00 97.12 246 ALA A C 1
ATOM 1853 O O . ALA A 1 246 ? 10.385 2.314 -22.678 1.00 97.12 246 ALA A O 1
ATOM 1854 N N . ARG A 1 247 ? 9.055 3.071 -24.311 1.00 97.38 247 ARG A N 1
ATOM 1855 C CA . ARG A 1 247 ? 8.091 3.612 -23.342 1.00 97.38 247 ARG A CA 1
ATOM 1856 C C . ARG A 1 247 ? 7.323 2.489 -22.669 1.00 97.38 247 ARG A C 1
ATOM 1858 O O . ARG A 1 247 ? 6.880 1.538 -23.308 1.00 97.38 247 ARG A O 1
ATOM 1865 N N . LEU A 1 248 ? 7.080 2.655 -21.374 1.00 97.75 248 LEU A N 1
ATOM 1866 C CA . LEU A 1 248 ? 6.275 1.723 -20.593 1.00 97.75 248 LEU A CA 1
ATOM 1867 C C . LEU A 1 248 ? 4.861 1.564 -21.176 1.00 97.75 248 LEU A C 1
ATOM 1869 O O . LEU A 1 248 ? 4.319 0.462 -21.165 1.00 97.75 248 LEU A O 1
ATOM 1873 N N . VAL A 1 249 ? 4.276 2.640 -21.715 1.00 97.31 249 VAL A N 1
ATOM 1874 C CA . VAL A 1 249 ? 2.960 2.577 -22.372 1.00 97.31 249 VAL A CA 1
ATOM 1875 C C . VAL A 1 249 ? 2.980 1.739 -23.644 1.00 97.31 249 VAL A C 1
ATOM 1877 O O . VAL A 1 249 ? 2.067 0.947 -23.831 1.00 97.31 249 VAL A O 1
ATOM 1880 N N . ASP A 1 250 ? 4.040 1.812 -24.450 1.00 97.62 250 ASP A N 1
ATOM 1881 C CA . ASP A 1 250 ? 4.151 1.032 -25.688 1.00 97.62 250 ASP A CA 1
ATOM 1882 C C . ASP A 1 250 ? 4.254 -0.468 -25.368 1.00 97.62 250 ASP A C 1
ATOM 1884 O O . ASP A 1 250 ? 3.621 -1.303 -26.015 1.00 97.62 250 ASP A O 1
ATOM 1888 N N . VAL A 1 251 ? 4.980 -0.814 -24.297 1.00 97.62 251 VAL A N 1
ATOM 1889 C CA . VAL A 1 251 ? 5.074 -2.191 -23.782 1.00 97.62 251 VAL A CA 1
ATOM 1890 C C . VAL A 1 251 ? 3.708 -2.704 -23.298 1.00 97.62 251 VAL A C 1
ATOM 1892 O O . VAL A 1 251 ? 3.334 -3.849 -23.565 1.00 97.62 251 VAL A O 1
ATOM 1895 N N . LEU A 1 252 ? 2.934 -1.866 -22.600 1.00 97.69 252 LEU A N 1
ATOM 1896 C CA . LEU A 1 252 ? 1.584 -2.210 -22.135 1.00 97.69 252 LEU A CA 1
ATOM 1897 C C . LEU A 1 252 ? 0.577 -2.315 -23.291 1.00 97.69 252 LEU A C 1
ATOM 1899 O O . LEU A 1 252 ? -0.263 -3.219 -23.305 1.00 97.69 252 LEU A O 1
ATOM 1903 N N . ASP A 1 253 ? 0.664 -1.422 -24.271 1.00 97.00 253 ASP A N 1
ATOM 1904 C CA . ASP A 1 253 ? -0.221 -1.380 -25.435 1.00 97.00 253 ASP A CA 1
ATOM 1905 C C . ASP A 1 253 ? 0.050 -2.534 -26.399 1.00 97.00 253 ASP A C 1
ATOM 1907 O O . ASP A 1 253 ? -0.897 -3.101 -26.946 1.00 97.00 253 ASP A O 1
ATOM 1911 N N . ALA A 1 254 ? 1.298 -3.000 -26.503 1.00 96.62 254 ALA A N 1
ATOM 1912 C CA . ALA A 1 254 ? 1.620 -4.255 -27.184 1.00 96.62 254 ALA A CA 1
ATOM 1913 C C . ALA A 1 254 ? 0.863 -5.461 -26.582 1.00 96.62 254 ALA A C 1
ATOM 1915 O O . ALA A 1 254 ? 0.555 -6.423 -27.290 1.00 96.62 254 ALA A O 1
ATOM 1916 N N . CYS A 1 255 ? 0.500 -5.387 -25.296 1.00 96.94 255 CYS A N 1
ATOM 1917 C CA . CYS A 1 255 ? -0.309 -6.384 -24.587 1.00 96.94 255 CYS A CA 1
ATOM 1918 C C . CYS A 1 255 ? -1.828 -6.102 -24.643 1.00 96.94 255 CYS A C 1
ATOM 1920 O O . CYS A 1 255 ? -2.614 -6.800 -23.993 1.00 96.94 255 CYS A O 1
ATOM 1922 N N . GLY A 1 256 ? -2.258 -5.081 -25.393 1.00 94.44 256 GLY A N 1
ATOM 1923 C CA . GLY A 1 256 ? -3.653 -4.658 -25.548 1.00 94.44 256 GLY A CA 1
ATOM 1924 C C . GLY A 1 256 ? -4.218 -3.875 -24.360 1.00 94.44 256 GLY A C 1
ATOM 1925 O O . GLY A 1 256 ? -5.430 -3.848 -24.164 1.00 94.44 256 GLY A O 1
ATOM 1926 N N . PHE A 1 257 ? -3.383 -3.276 -23.505 1.00 95.56 257 PHE A N 1
ATOM 1927 C CA . PHE A 1 257 ? -3.865 -2.620 -22.285 1.00 95.56 257 PHE A CA 1
ATOM 1928 C C . PHE A 1 257 ? -4.836 -1.457 -22.561 1.00 95.56 257 PHE A C 1
ATOM 1930 O O . PHE A 1 257 ? -5.893 -1.390 -21.932 1.00 95.56 257 PHE A O 1
ATOM 1937 N N . SER A 1 258 ? -4.539 -0.597 -23.537 1.00 93.44 258 SER A N 1
ATOM 1938 C CA . SER A 1 258 ? -5.412 0.514 -23.957 1.00 93.44 258 SER A CA 1
ATOM 1939 C C . SER A 1 258 ? -6.731 0.089 -24.612 1.00 93.44 258 SER A C 1
ATOM 1941 O O . SER A 1 258 ? -7.660 0.894 -24.669 1.00 93.44 258 SER A O 1
ATOM 1943 N N . GLU A 1 259 ? -6.861 -1.168 -25.048 1.00 93.19 259 GLU A N 1
ATOM 1944 C CA . GLU A 1 259 ? -8.099 -1.709 -25.630 1.00 93.19 259 GLU A CA 1
ATOM 1945 C C . GLU A 1 259 ? -9.190 -1.934 -24.567 1.00 93.19 259 GLU A C 1
ATOM 1947 O O . GLU A 1 259 ? -10.363 -2.141 -24.890 1.00 93.19 259 GLU A O 1
ATOM 1952 N N . ARG A 1 260 ? -8.830 -1.902 -23.277 1.00 91.94 260 ARG A N 1
ATOM 1953 C CA . ARG A 1 260 ? -9.778 -2.124 -22.184 1.00 91.94 260 ARG A CA 1
ATOM 1954 C C . ARG A 1 260 ? -10.765 -0.968 -21.987 1.00 91.94 260 ARG A C 1
ATOM 1956 O O . ARG A 1 260 ? -10.456 0.193 -22.265 1.00 91.94 260 ARG A O 1
ATOM 1963 N N . PRO A 1 261 ? -11.943 -1.243 -21.391 1.00 92.88 261 PRO A N 1
ATOM 1964 C CA . PRO A 1 261 ? -12.893 -0.199 -21.033 1.00 92.88 261 PRO A CA 1
ATOM 1965 C C . PRO A 1 261 ? -12.271 0.853 -20.107 1.00 92.88 261 PRO A C 1
ATOM 1967 O O . PRO A 1 261 ? -11.700 0.538 -19.060 1.00 92.88 261 PRO A O 1
ATOM 1970 N N . ARG A 1 262 ? -12.468 2.135 -20.434 1.00 89.94 262 ARG A N 1
ATOM 1971 C CA . ARG A 1 262 ? -11.942 3.266 -19.642 1.00 89.94 262 ARG A CA 1
ATOM 1972 C C . ARG A 1 262 ? -12.371 3.235 -18.170 1.00 89.94 262 ARG A C 1
ATOM 1974 O O . ARG A 1 262 ? -11.639 3.723 -17.314 1.00 89.94 262 ARG A O 1
ATOM 1981 N N . SER A 1 263 ? -13.546 2.686 -17.860 1.00 89.25 263 SER A N 1
ATOM 1982 C CA . SER A 1 263 ? -14.036 2.526 -16.483 1.00 89.25 263 SER A CA 1
ATOM 1983 C C . SER A 1 263 ? -13.173 1.584 -15.638 1.00 89.25 263 SER A C 1
ATOM 1985 O O . SER A 1 263 ? -13.079 1.779 -14.428 1.00 89.25 263 SER A O 1
ATOM 1987 N N . GLU A 1 264 ? -12.540 0.588 -16.260 1.00 89.88 264 GLU A N 1
ATOM 1988 C CA . GLU A 1 264 ? -11.615 -0.335 -15.595 1.00 89.88 264 GLU A CA 1
ATOM 1989 C C . GLU A 1 264 ? -10.224 0.287 -15.471 1.00 89.88 264 GLU A C 1
ATOM 1991 O O . GLU A 1 264 ? -9.641 0.294 -14.388 1.00 89.88 264 GLU A O 1
ATOM 1996 N N . LEU A 1 265 ? -9.734 0.892 -16.558 1.00 91.69 265 LEU A N 1
ATOM 1997 C CA . LEU A 1 265 ? -8.409 1.512 -16.616 1.00 91.69 265 LEU A CA 1
ATOM 1998 C C . LEU A 1 265 ? -8.223 2.599 -15.550 1.00 91.69 265 LEU A C 1
ATOM 2000 O O . LEU A 1 265 ? -7.218 2.620 -14.846 1.00 91.69 265 LEU A O 1
ATOM 2004 N N . LYS A 1 266 ? -9.234 3.447 -15.330 1.00 90.81 266 LYS A N 1
ATOM 2005 C CA . LYS A 1 266 ? -9.188 4.511 -14.307 1.00 90.81 266 LYS A CA 1
ATOM 2006 C C . LYS A 1 266 ? -9.009 4.008 -12.871 1.00 90.81 266 LYS A C 1
ATOM 2008 O O . LYS A 1 266 ? -8.676 4.799 -11.995 1.00 90.81 266 LYS A O 1
ATOM 2013 N N . ARG A 1 267 ? -9.274 2.727 -12.615 1.00 90.75 267 ARG A N 1
ATOM 2014 C CA . ARG A 1 267 ? -9.215 2.114 -11.282 1.00 90.75 267 ARG A CA 1
ATOM 2015 C C . ARG A 1 267 ? -8.062 1.126 -11.137 1.00 90.75 267 ARG A C 1
ATOM 2017 O O . ARG A 1 267 ? -7.872 0.581 -10.054 1.00 90.75 267 ARG A O 1
ATOM 2024 N N . CYS A 1 268 ? -7.336 0.863 -12.219 1.00 92.62 268 CYS A N 1
ATOM 2025 C CA . CYS A 1 268 ? -6.237 -0.080 -12.209 1.00 92.62 268 CYS A CA 1
ATOM 2026 C C . CYS A 1 268 ? -4.940 0.567 -11.706 1.00 92.62 268 CYS A C 1
ATOM 2028 O O . CYS A 1 268 ? -4.770 1.790 -11.724 1.00 92.62 268 CYS A O 1
ATOM 2030 N N . VAL A 1 269 ? -4.012 -0.289 -11.293 1.00 96.25 269 VAL A N 1
ATOM 2031 C CA . VAL A 1 269 ? -2.677 0.086 -10.838 1.00 96.25 269 VAL A CA 1
ATOM 2032 C C . VAL A 1 269 ? -1.652 -0.725 -11.621 1.00 96.25 269 VAL A C 1
ATOM 2034 O O . VAL A 1 269 ? -1.713 -1.952 -11.629 1.00 96.25 269 VAL A O 1
ATOM 2037 N N . VAL A 1 270 ? -0.697 -0.056 -12.259 1.00 97.31 270 VAL A N 1
ATOM 2038 C CA . VAL A 1 270 ? 0.436 -0.697 -12.932 1.00 97.31 270 VAL A CA 1
ATOM 2039 C C . VAL A 1 270 ? 1.593 -0.781 -11.943 1.00 97.31 270 VAL A C 1
ATOM 2041 O O . VAL A 1 270 ? 2.003 0.226 -11.369 1.00 97.31 270 VAL A O 1
ATOM 2044 N N . VAL A 1 271 ? 2.104 -1.987 -11.719 1.00 97.25 271 VAL A N 1
ATOM 2045 C CA . VAL A 1 271 ? 3.190 -2.262 -10.774 1.00 97.25 271 VAL A CA 1
ATOM 2046 C C . VAL A 1 271 ? 4.373 -2.834 -11.538 1.00 97.25 271 VAL A C 1
ATOM 2048 O O . VAL A 1 271 ? 4.296 -3.953 -12.034 1.00 97.25 271 VAL A O 1
ATOM 2051 N N . ALA A 1 272 ? 5.462 -2.083 -11.615 1.00 97.12 272 ALA A N 1
ATOM 2052 C CA . ALA A 1 272 ? 6.744 -2.576 -12.095 1.00 97.12 272 ALA A CA 1
ATOM 2053 C C . ALA A 1 272 ? 7.544 -3.159 -10.925 1.00 97.12 272 ALA A C 1
ATOM 2055 O O . ALA A 1 272 ? 7.561 -2.571 -9.843 1.00 97.12 272 ALA A O 1
ATOM 2056 N N . LEU A 1 273 ? 8.181 -4.306 -11.141 1.00 94.56 273 LEU A N 1
ATOM 2057 C CA . LEU A 1 273 ? 8.864 -5.101 -10.126 1.00 94.56 273 LEU A CA 1
ATOM 2058 C C . LEU A 1 273 ? 10.311 -5.378 -10.551 1.00 94.56 273 LEU A C 1
ATOM 2060 O O . LEU A 1 273 ? 10.560 -5.863 -11.660 1.00 94.56 273 LEU A O 1
ATOM 2064 N N . GLY A 1 274 ? 11.240 -5.061 -9.651 1.00 90.38 274 GLY A N 1
ATOM 2065 C CA . GLY A 1 274 ? 12.655 -5.400 -9.761 1.00 90.38 274 GLY A CA 1
ATOM 2066 C C . GLY A 1 274 ? 12.927 -6.810 -9.250 1.00 90.38 274 GLY A C 1
ATOM 2067 O O . GLY A 1 274 ? 12.133 -7.380 -8.500 1.00 90.38 274 GLY A O 1
ATOM 2068 N N . ASP A 1 275 ? 14.053 -7.380 -9.653 1.00 85.81 275 ASP A N 1
ATOM 2069 C CA . ASP A 1 275 ? 14.563 -8.661 -9.155 1.00 85.81 275 ASP A CA 1
ATOM 2070 C C . ASP A 1 275 ? 14.830 -8.658 -7.637 1.00 85.81 275 ASP A C 1
ATOM 2072 O O . ASP A 1 275 ? 14.646 -9.675 -6.969 1.00 85.81 275 ASP A O 1
ATOM 2076 N N . ASP A 1 276 ? 15.163 -7.498 -7.073 1.00 80.62 276 ASP A N 1
ATOM 2077 C CA . ASP A 1 276 ? 15.318 -7.236 -5.639 1.00 80.62 276 ASP A CA 1
ATOM 2078 C C . ASP A 1 276 ? 13.983 -7.109 -4.871 1.00 80.62 276 ASP A C 1
ATOM 2080 O O . ASP A 1 276 ? 13.964 -6.945 -3.647 1.00 80.62 276 ASP A O 1
ATOM 2084 N N . GLY A 1 277 ? 12.852 -7.194 -5.576 1.00 84.56 277 GLY A N 1
ATOM 2085 C CA . GLY A 1 277 ? 11.508 -7.046 -5.024 1.00 84.56 277 GLY A CA 1
ATOM 2086 C C . GLY A 1 277 ? 11.047 -5.597 -4.850 1.00 84.56 277 GLY A C 1
ATOM 2087 O O . GLY A 1 277 ? 9.919 -5.378 -4.384 1.00 84.56 277 GLY A O 1
ATOM 2088 N N . TYR A 1 278 ? 11.864 -4.609 -5.230 1.00 88.94 278 TYR A N 1
ATOM 2089 C CA . TYR A 1 278 ? 11.478 -3.203 -5.235 1.00 88.94 278 TYR A CA 1
ATOM 2090 C C . TYR A 1 278 ? 10.367 -2.954 -6.257 1.00 88.94 278 TYR A C 1
ATOM 2092 O O . TYR A 1 278 ? 10.304 -3.595 -7.307 1.00 88.94 278 TYR A O 1
ATOM 2100 N N . GLN A 1 279 ? 9.458 -2.028 -5.941 1.00 94.44 279 GLN A N 1
ATOM 2101 C CA . GLN A 1 279 ? 8.281 -1.764 -6.765 1.00 94.44 279 GLN A CA 1
ATOM 2102 C C . GLN A 1 279 ? 8.136 -0.285 -7.083 1.00 94.44 279 GLN A C 1
ATOM 2104 O O . GLN A 1 279 ? 8.106 0.553 -6.182 1.00 94.44 279 GLN A O 1
ATOM 2109 N N . ALA A 1 280 ? 7.946 0.005 -8.367 1.00 94.75 280 ALA A N 1
ATOM 2110 C CA . ALA A 1 280 ? 7.493 1.302 -8.846 1.00 94.75 280 ALA A CA 1
ATOM 2111 C C . ALA A 1 280 ? 6.029 1.186 -9.281 1.00 94.75 280 ALA A C 1
ATOM 2113 O O . ALA A 1 280 ? 5.646 0.260 -9.999 1.00 94.75 280 ALA A O 1
ATOM 2114 N N . ILE A 1 281 ? 5.199 2.118 -8.819 1.00 96.44 281 ILE A N 1
ATOM 2115 C CA . ILE A 1 281 ? 3.753 2.092 -9.041 1.00 96.44 281 ILE A CA 1
ATOM 2116 C C . ILE A 1 281 ? 3.351 3.273 -9.921 1.00 96.44 281 ILE A C 1
ATOM 2118 O O . ILE A 1 281 ? 3.843 4.390 -9.745 1.00 96.44 281 ILE A O 1
ATOM 2122 N N . PHE A 1 282 ? 2.427 3.012 -10.840 1.00 96.75 282 PHE A N 1
ATOM 2123 C CA . PHE A 1 282 ? 1.814 4.018 -11.691 1.00 96.75 282 PHE A CA 1
ATOM 2124 C C . PHE A 1 282 ? 0.304 3.817 -11.739 1.00 96.75 282 PHE A C 1
ATOM 2126 O O . PHE A 1 282 ? -0.199 2.694 -11.837 1.00 96.75 282 PHE A O 1
ATOM 2133 N N . SER A 1 283 ? -0.434 4.917 -11.713 1.00 95.81 283 SER A N 1
ATOM 2134 C CA . SER A 1 283 ? -1.828 4.924 -12.142 1.00 95.81 283 SER A CA 1
ATOM 2135 C C . SER A 1 283 ? -1.918 4.971 -13.669 1.00 95.81 283 SER A C 1
ATOM 2137 O O . SER A 1 283 ? -1.036 5.497 -14.351 1.00 95.81 283 SER A O 1
ATOM 2139 N N . TRP A 1 284 ? -3.029 4.482 -14.224 1.00 95.06 284 TRP A N 1
ATOM 2140 C CA . TRP A 1 284 ? -3.304 4.653 -15.655 1.00 95.06 284 TRP A CA 1
ATOM 2141 C C . TRP A 1 284 ? -3.293 6.133 -16.070 1.00 95.06 284 TRP A C 1
ATOM 2143 O O . TRP A 1 284 ? -2.793 6.475 -17.138 1.00 95.06 284 TRP A O 1
ATOM 2153 N N . ASN A 1 285 ? -3.795 7.027 -15.211 1.00 94.44 285 ASN A N 1
ATOM 2154 C CA . ASN A 1 285 ? -3.857 8.453 -15.520 1.00 94.44 285 ASN A CA 1
ATOM 2155 C C . ASN A 1 285 ? -2.465 9.098 -15.616 1.00 94.44 285 ASN A C 1
ATOM 2157 O O . ASN A 1 285 ? -2.261 9.952 -16.472 1.00 94.44 285 ASN A O 1
ATOM 2161 N N . GLU A 1 286 ? -1.507 8.674 -14.786 1.00 95.31 286 GLU A N 1
ATOM 2162 C CA . GLU A 1 286 ? -0.113 9.123 -14.901 1.00 95.31 286 GLU A CA 1
ATOM 2163 C C . GLU A 1 286 ? 0.521 8.674 -16.220 1.00 95.31 286 GLU A C 1
ATOM 2165 O O . GLU A 1 286 ? 1.205 9.462 -16.871 1.00 95.31 286 GLU A O 1
ATOM 2170 N N . LEU A 1 287 ? 0.273 7.430 -16.632 1.00 96.12 287 LEU A N 1
ATOM 2171 C CA . LEU A 1 287 ? 0.883 6.866 -17.835 1.00 96.12 287 LEU A CA 1
ATOM 2172 C C . LEU A 1 287 ? 0.265 7.388 -19.138 1.00 96.12 287 LEU A C 1
ATOM 2174 O O . LEU A 1 287 ? 0.983 7.567 -20.113 1.00 96.12 287 LEU A O 1
ATOM 2178 N N . TYR A 1 288 ? -1.044 7.635 -19.178 1.00 95.25 288 TYR A N 1
ATOM 2179 C CA . TYR A 1 288 ? -1.730 7.964 -20.435 1.00 95.25 288 TYR A CA 1
ATOM 2180 C C . TYR A 1 288 ? -2.172 9.427 -20.547 1.00 95.25 288 TYR A C 1
ATOM 2182 O O . TYR A 1 288 ? -2.382 9.899 -21.659 1.00 95.25 288 TYR A O 1
ATOM 2190 N N . ASN A 1 289 ? -2.305 10.154 -19.430 1.00 93.56 289 ASN A N 1
ATOM 2191 C CA . ASN A 1 289 ? -2.854 11.519 -19.418 1.00 93.56 289 ASN A CA 1
ATOM 2192 C C . ASN A 1 289 ? -1.941 12.540 -18.721 1.00 93.56 289 ASN A C 1
ATOM 2194 O O . ASN A 1 289 ? -2.402 13.615 -18.337 1.00 93.56 289 ASN A O 1
ATOM 2198 N N . SER A 1 290 ? -0.666 12.214 -18.504 1.00 92.94 290 SER A N 1
ATOM 2199 C CA . SER A 1 290 ? 0.295 13.141 -17.908 1.00 92.94 290 SER A CA 1
ATOM 2200 C C . SER A 1 290 ? 1.661 13.026 -18.571 1.00 92.94 290 SER A C 1
ATOM 2202 O O . SER A 1 290 ? 1.972 12.021 -19.210 1.00 92.94 290 SER A O 1
ATOM 2204 N N . THR A 1 291 ? 2.509 14.024 -18.335 1.00 93.19 291 THR A N 1
ATOM 2205 C CA . THR A 1 291 ? 3.891 14.032 -18.824 1.00 93.19 291 THR A CA 1
ATOM 2206 C C . THR A 1 291 ? 4.727 12.895 -18.230 1.00 93.19 291 THR A C 1
ATOM 2208 O O . THR A 1 291 ? 5.736 12.517 -18.818 1.00 93.19 291 THR A O 1
ATOM 2211 N N . ILE A 1 292 ? 4.324 12.286 -17.106 1.00 93.62 292 ILE A N 1
ATOM 2212 C CA . ILE A 1 292 ? 5.028 11.128 -16.528 1.00 93.62 292 ILE A CA 1
ATOM 2213 C C . ILE A 1 292 ? 5.118 9.984 -17.543 1.00 93.62 292 ILE A C 1
ATOM 2215 O O . ILE A 1 292 ? 6.199 9.443 -17.761 1.00 93.62 292 ILE A O 1
ATOM 2219 N N . GLY A 1 293 ? 4.019 9.658 -18.224 1.00 91.88 293 GLY A N 1
ATOM 2220 C CA . GLY A 1 293 ? 3.979 8.586 -19.217 1.00 91.88 293 GLY A CA 1
ATOM 2221 C C . GLY A 1 293 ? 4.765 8.843 -20.503 1.00 91.88 293 GLY A C 1
ATOM 2222 O O . GLY A 1 293 ? 5.060 7.907 -21.248 1.00 91.88 293 GLY A O 1
ATOM 2223 N N . GLU A 1 294 ? 5.133 10.093 -20.783 1.00 92.12 294 GLU A N 1
ATOM 2224 C CA . GLU A 1 294 ? 6.012 10.436 -21.909 1.00 92.12 294 GLU A CA 1
ATOM 2225 C C . GLU A 1 294 ? 7.449 9.965 -21.655 1.00 92.12 294 GLU A C 1
ATOM 2227 O O . GLU A 1 294 ? 8.142 9.586 -22.595 1.00 92.12 294 GLU A O 1
ATOM 2232 N N . LYS A 1 295 ? 7.883 9.944 -20.385 1.00 93.50 295 LYS A N 1
ATOM 2233 C CA . LYS A 1 295 ? 9.251 9.579 -19.979 1.00 93.50 295 LYS A CA 1
ATOM 2234 C C . LYS A 1 295 ? 9.318 8.495 -18.899 1.00 93.50 295 LYS A C 1
ATOM 2236 O O . LYS A 1 295 ? 10.295 8.419 -18.151 1.00 93.50 295 LYS A O 1
ATOM 2241 N N . ALA A 1 296 ? 8.288 7.658 -18.823 1.00 96.75 296 ALA A N 1
ATOM 2242 C CA . ALA A 1 296 ? 8.331 6.383 -18.120 1.00 96.75 296 ALA A CA 1
ATOM 2243 C C . ALA A 1 296 ? 8.883 5.332 -19.091 1.00 96.75 296 ALA A C 1
ATOM 2245 O O . ALA A 1 296 ? 8.164 4.881 -19.985 1.00 96.75 296 ALA A O 1
ATOM 2246 N N . LEU A 1 297 ? 10.165 4.993 -18.959 1.00 97.38 297 LEU A N 1
ATOM 2247 C CA . LEU A 1 297 ? 10.896 4.176 -19.926 1.00 97.38 297 LEU A CA 1
ATOM 2248 C C . LEU A 1 297 ? 11.396 2.872 -19.309 1.00 97.38 297 LEU A C 1
ATOM 2250 O O . LEU A 1 297 ? 11.944 2.867 -18.206 1.00 97.38 297 LEU A O 1
ATOM 2254 N N . VAL A 1 298 ? 11.256 1.790 -20.073 1.00 97.38 298 VAL A N 1
ATOM 2255 C CA . VAL A 1 298 ? 11.961 0.522 -19.883 1.00 97.38 298 VAL A CA 1
ATOM 2256 C C . VAL A 1 298 ? 13.301 0.630 -20.600 1.00 97.38 298 VAL A C 1
ATOM 2258 O O . VAL A 1 298 ? 13.372 0.600 -21.828 1.00 97.38 298 VAL A O 1
ATOM 2261 N N . LEU A 1 299 ? 14.356 0.798 -19.818 1.00 96.12 299 LEU A N 1
ATOM 2262 C CA . LEU A 1 299 ? 15.719 1.015 -20.267 1.00 96.12 299 LEU A CA 1
ATOM 2263 C C . LEU A 1 299 ? 16.428 -0.307 -20.552 1.00 96.12 299 LEU A C 1
ATOM 2265 O O . LEU A 1 299 ? 16.327 -1.258 -19.774 1.00 96.12 299 LEU A O 1
ATOM 2269 N N . TYR A 1 300 ? 17.209 -0.310 -21.626 1.00 94.88 300 TYR A N 1
ATOM 2270 C CA . TYR A 1 300 ? 18.125 -1.392 -22.000 1.00 94.88 300 TYR A CA 1
ATOM 2271 C C . TYR A 1 300 ? 19.534 -0.873 -22.343 1.00 94.88 300 TYR A C 1
ATOM 2273 O O . TYR A 1 300 ? 20.451 -1.668 -22.556 1.00 94.88 300 TYR A O 1
ATOM 2281 N N . GLU A 1 301 ? 19.730 0.450 -22.358 1.00 94.12 301 GLU A N 1
ATOM 2282 C CA . GLU A 1 301 ? 20.995 1.098 -22.704 1.00 94.12 301 GLU A CA 1
ATOM 2283 C C . GLU A 1 301 ? 21.302 2.275 -21.768 1.00 94.12 301 GLU A C 1
ATOM 2285 O O . GLU A 1 301 ? 20.408 3.042 -21.396 1.00 94.12 301 GLU A O 1
ATOM 2290 N N . LYS A 1 302 ? 22.582 2.431 -21.418 1.00 92.94 302 LYS A N 1
ATOM 2291 C CA . LYS A 1 302 ? 23.148 3.551 -20.663 1.00 92.94 302 LYS A CA 1
ATOM 2292 C C . LYS A 1 302 ? 24.413 4.027 -21.377 1.00 92.94 302 LYS A C 1
ATOM 2294 O O . LYS A 1 302 ? 25.307 3.228 -21.640 1.00 92.94 302 LYS A O 1
ATOM 2299 N N . ASN A 1 303 ? 24.508 5.324 -21.657 1.00 90.19 303 ASN A N 1
ATOM 2300 C CA . ASN A 1 303 ? 25.668 5.957 -22.293 1.00 90.19 303 ASN A CA 1
ATOM 2301 C C . ASN A 1 303 ? 26.101 5.292 -23.620 1.00 90.19 303 ASN A C 1
ATOM 2303 O O . ASN A 1 303 ? 27.293 5.109 -23.858 1.00 90.19 303 ASN A O 1
ATOM 2307 N N . GLY A 1 304 ? 25.153 4.887 -24.472 1.00 86.94 304 GLY A N 1
ATOM 2308 C CA . GLY A 1 304 ? 25.467 4.223 -25.747 1.00 86.94 304 GLY A CA 1
ATOM 2309 C C . GLY A 1 304 ? 25.808 2.731 -25.635 1.00 86.94 304 GLY A C 1
ATOM 2310 O O . GLY A 1 304 ? 26.062 2.086 -26.650 1.00 86.94 304 GLY A O 1
ATOM 2311 N N . GLY A 1 305 ? 25.850 2.174 -24.419 1.00 89.56 305 GLY A N 1
ATOM 2312 C CA . GLY A 1 305 ? 26.227 0.788 -24.146 1.00 89.56 305 GLY A CA 1
ATOM 2313 C C . GLY A 1 305 ? 25.183 0.021 -23.326 1.00 89.56 305 GLY A C 1
ATOM 2314 O O . GLY A 1 305 ? 24.218 0.604 -22.830 1.00 89.56 305 GLY A O 1
ATOM 2315 N N . PRO A 1 306 ? 25.348 -1.303 -23.160 1.00 90.25 306 PRO A N 1
ATOM 2316 C CA . PRO A 1 306 ? 24.448 -2.100 -22.329 1.00 90.25 306 PRO A CA 1
ATOM 2317 C C . PRO A 1 306 ? 24.421 -1.588 -20.882 1.00 90.25 306 PRO A C 1
ATOM 2319 O O . PRO A 1 306 ? 25.396 -1.010 -20.397 1.00 90.25 306 PRO A O 1
ATOM 2322 N N . LEU A 1 307 ? 23.311 -1.832 -20.180 1.00 90.00 307 LEU A N 1
ATOM 2323 C CA . LEU A 1 307 ? 23.208 -1.499 -18.759 1.00 90.00 307 LEU A CA 1
ATOM 2324 C C . LEU A 1 307 ? 24.317 -2.177 -17.940 1.00 90.00 307 LEU A C 1
ATOM 2326 O O . LEU A 1 307 ? 24.692 -3.327 -18.175 1.00 90.00 307 LEU A O 1
ATOM 2330 N N . GLU A 1 308 ? 24.836 -1.446 -16.956 1.00 86.94 308 GLU A N 1
ATOM 2331 C CA . GLU A 1 308 ? 25.854 -1.954 -16.038 1.00 86.94 308 GLU A CA 1
ATOM 2332 C C . GLU A 1 308 ? 25.290 -3.112 -15.193 1.00 86.94 308 GLU A C 1
ATOM 2334 O O . GLU A 1 308 ? 24.125 -3.055 -14.793 1.00 86.94 308 GLU A O 1
ATOM 2339 N N . PRO A 1 309 ? 26.101 -4.120 -14.812 1.00 84.25 309 PRO A N 1
ATOM 2340 C CA . PRO A 1 309 ? 25.604 -5.319 -14.127 1.00 84.25 309 PRO A CA 1
ATOM 2341 C C . PRO A 1 309 ? 24.782 -5.046 -12.860 1.00 84.25 309 PRO A C 1
ATOM 2343 O O . PRO A 1 309 ? 23.831 -5.761 -12.567 1.00 84.25 309 PRO A O 1
ATOM 2346 N N . HIS A 1 310 ? 25.114 -3.988 -12.115 1.00 82.50 310 HIS A N 1
ATOM 2347 C CA . HIS A 1 310 ? 24.416 -3.623 -10.880 1.00 82.50 310 HIS A CA 1
ATOM 2348 C C . HIS A 1 310 ? 23.041 -2.963 -11.100 1.00 82.50 310 HIS A C 1
ATOM 2350 O O . HIS A 1 310 ? 22.294 -2.791 -10.136 1.00 82.50 310 HIS A O 1
ATOM 2356 N N . LEU A 1 311 ? 22.729 -2.533 -12.328 1.00 84.44 311 LEU A N 1
ATOM 2357 C CA . LEU A 1 311 ? 21.406 -2.045 -12.730 1.00 84.44 311 LEU A CA 1
ATOM 2358 C C . LEU A 1 311 ? 20.516 -3.180 -13.250 1.00 84.44 311 LEU A C 1
ATOM 2360 O O . LEU A 1 311 ? 19.320 -2.963 -13.431 1.00 84.44 311 LEU A O 1
ATOM 2364 N N . GLY A 1 312 ? 21.084 -4.370 -13.459 1.00 87.44 312 GLY A N 1
ATOM 2365 C CA . GLY A 1 312 ? 20.420 -5.498 -14.096 1.00 87.44 312 GLY A CA 1
ATOM 2366 C C . GLY A 1 312 ? 20.347 -5.354 -15.617 1.00 87.44 312 GLY A C 1
ATOM 2367 O O . GLY A 1 312 ? 20.810 -4.380 -16.206 1.00 87.44 312 GLY A O 1
ATOM 2368 N N . ALA A 1 313 ? 19.763 -6.359 -16.265 1.00 88.69 313 ALA A N 1
ATOM 2369 C CA . ALA A 1 313 ? 19.672 -6.413 -17.723 1.00 88.69 313 ALA A CA 1
ATOM 2370 C C . ALA A 1 313 ? 18.619 -5.459 -18.313 1.00 88.69 313 ALA A C 1
ATOM 2372 O O . ALA A 1 313 ? 18.755 -5.025 -19.454 1.00 88.69 313 ALA A O 1
ATOM 2373 N N . LEU A 1 314 ? 17.588 -5.131 -17.531 1.00 94.75 314 LEU A N 1
ATOM 2374 C CA . LEU A 1 314 ? 16.586 -4.114 -17.832 1.00 94.75 314 LEU A CA 1
ATOM 2375 C C . LEU A 1 314 ? 16.389 -3.241 -16.594 1.00 94.75 314 LEU A C 1
ATOM 2377 O O . LEU A 1 314 ? 16.496 -3.713 -15.461 1.00 94.75 314 LEU A O 1
ATOM 2381 N N . CYS A 1 315 ? 16.069 -1.973 -16.807 1.00 94.25 315 CYS A N 1
ATOM 2382 C CA . CYS A 1 315 ? 15.787 -1.008 -15.748 1.00 94.25 315 CYS A CA 1
ATOM 2383 C C . CYS A 1 315 ? 14.513 -0.235 -16.103 1.00 94.25 315 CYS A C 1
ATOM 2385 O O . CYS A 1 315 ? 14.143 -0.140 -17.269 1.00 94.25 315 CYS A O 1
ATOM 2387 N N . LEU A 1 316 ? 13.820 0.316 -15.115 1.00 96.38 316 LEU A N 1
ATOM 2388 C CA . LEU A 1 316 ? 12.737 1.266 -15.340 1.00 96.38 316 LEU A CA 1
ATOM 2389 C C . LEU A 1 316 ? 13.132 2.624 -14.775 1.00 96.38 316 LEU A C 1
ATOM 2391 O O . LEU A 1 316 ? 13.618 2.706 -13.649 1.00 96.38 316 LEU A O 1
ATOM 2395 N N . ILE A 1 317 ? 12.846 3.693 -15.512 1.00 94.69 317 ILE A N 1
ATOM 2396 C CA . ILE A 1 317 ? 12.932 5.057 -14.997 1.00 94.69 317 ILE A CA 1
ATOM 2397 C C . ILE A 1 317 ? 11.661 5.838 -15.312 1.00 94.69 317 ILE A C 1
ATOM 2399 O O . ILE A 1 317 ? 11.070 5.684 -16.376 1.00 94.69 317 ILE A O 1
ATOM 2403 N N . SER A 1 318 ? 11.267 6.717 -14.397 1.00 95.12 318 SER A N 1
ATOM 2404 C CA . SER A 1 318 ? 10.266 7.756 -14.630 1.00 95.12 318 SER A CA 1
ATOM 2405 C C . SER A 1 318 ? 10.952 9.117 -14.542 1.00 95.12 318 SER A C 1
ATOM 2407 O O . SER A 1 318 ? 11.209 9.639 -13.458 1.00 95.12 318 SER A O 1
ATOM 2409 N N . ALA A 1 319 ? 11.345 9.665 -15.693 1.00 90.38 319 ALA A N 1
ATOM 2410 C CA . ALA A 1 319 ? 12.273 10.798 -15.731 1.00 90.38 319 ALA A CA 1
ATOM 2411 C C . ALA A 1 319 ? 11.613 12.172 -15.517 1.00 90.38 319 ALA A C 1
ATOM 2413 O O . ALA A 1 319 ? 12.315 13.152 -15.295 1.00 90.38 319 ALA A O 1
ATOM 2414 N N . ASN A 1 320 ? 10.280 12.249 -15.568 1.00 91.25 320 ASN A N 1
ATOM 2415 C CA . ASN A 1 320 ? 9.528 13.480 -15.291 1.00 91.25 320 ASN A CA 1
ATOM 2416 C C . ASN A 1 320 ? 9.077 13.589 -13.821 1.00 91.25 320 ASN A C 1
ATOM 2418 O O . ASN A 1 320 ? 8.334 14.502 -13.464 1.00 91.25 320 ASN A O 1
ATOM 2422 N N . ASP A 1 321 ? 9.529 12.679 -12.957 1.00 87.94 321 ASP A N 1
ATOM 2423 C CA . ASP A 1 321 ? 9.348 12.819 -11.517 1.00 87.94 321 ASP A CA 1
ATOM 2424 C C . ASP A 1 321 ? 10.197 13.947 -10.932 1.00 87.94 321 ASP A C 1
ATOM 2426 O O . ASP A 1 321 ? 11.360 14.118 -11.284 1.00 87.94 321 ASP A O 1
ATOM 2430 N N . ALA A 1 322 ? 9.660 14.644 -9.926 1.00 82.38 322 ALA A N 1
ATOM 2431 C CA . ALA A 1 322 ? 10.433 15.622 -9.154 1.00 82.38 322 ALA A CA 1
ATOM 2432 C C . ALA A 1 322 ? 11.610 14.977 -8.392 1.00 82.38 322 ALA A C 1
ATOM 2434 O O . ALA A 1 322 ? 12.611 15.629 -8.101 1.00 82.38 322 ALA A O 1
ATOM 2435 N N . ARG A 1 323 ? 11.487 13.688 -8.044 1.00 81.56 323 ARG A N 1
ATOM 2436 C CA . ARG A 1 323 ? 12.554 12.858 -7.468 1.00 81.56 323 ARG A CA 1
ATOM 2437 C C . ARG A 1 323 ? 12.542 11.520 -8.196 1.00 81.56 323 ARG A C 1
ATOM 2439 O O . ARG A 1 323 ? 11.625 10.734 -7.993 1.00 81.56 323 ARG A O 1
ATOM 2446 N N . LEU A 1 324 ? 13.547 11.272 -9.031 1.00 81.00 324 LEU A N 1
ATOM 2447 C CA . LEU A 1 324 ? 13.564 10.121 -9.941 1.00 81.00 324 LEU A CA 1
ATOM 2448 C C . LEU A 1 324 ? 13.858 8.798 -9.221 1.00 81.00 324 LEU A C 1
ATOM 2450 O O . LEU A 1 324 ? 13.357 7.751 -9.614 1.00 81.00 324 LEU A O 1
ATOM 2454 N N . GLY A 1 325 ? 14.663 8.831 -8.156 1.00 78.12 325 GLY A N 1
ATOM 2455 C CA . GLY A 1 325 ? 15.165 7.647 -7.455 1.00 78.12 325 GLY A CA 1
ATOM 2456 C C . GLY A 1 325 ? 14.085 6.656 -7.006 1.00 78.12 325 GLY A C 1
ATOM 2457 O O . GLY A 1 325 ? 14.251 5.470 -7.263 1.00 78.12 325 GLY A O 1
ATOM 2458 N N . PRO A 1 326 ? 12.968 7.093 -6.393 1.00 81.81 326 PRO A N 1
ATOM 2459 C CA . PRO A 1 326 ? 11.865 6.203 -6.017 1.00 81.81 326 PRO A CA 1
ATOM 2460 C C . PRO A 1 326 ? 11.208 5.432 -7.172 1.00 81.81 326 PRO A C 1
ATOM 2462 O O . PRO A 1 326 ? 10.590 4.400 -6.934 1.00 81.81 326 PRO A O 1
ATOM 2465 N N . ARG A 1 327 ? 11.310 5.918 -8.416 1.00 90.25 327 ARG A N 1
ATOM 2466 C CA . ARG A 1 327 ? 10.804 5.232 -9.619 1.00 90.25 327 ARG A CA 1
ATOM 2467 C C . ARG A 1 327 ? 11.923 4.924 -10.617 1.00 90.25 327 ARG A C 1
ATOM 2469 O O . ARG A 1 327 ? 11.671 4.799 -11.812 1.00 90.25 327 ARG A O 1
ATOM 2476 N N . HIS A 1 328 ? 13.145 4.779 -10.105 1.00 91.69 328 HIS A N 1
ATOM 2477 C CA . HIS A 1 328 ? 14.293 4.247 -10.825 1.00 91.69 328 HIS A CA 1
ATOM 2478 C C . HIS A 1 328 ? 14.588 2.840 -10.296 1.00 91.69 328 HIS A C 1
ATOM 2480 O O . HIS A 1 328 ? 15.221 2.667 -9.253 1.00 91.69 328 HIS A O 1
ATOM 2486 N N . LEU A 1 329 ? 14.054 1.842 -10.992 1.00 91.81 329 LEU A N 1
ATOM 2487 C CA . LEU A 1 329 ? 13.988 0.454 -10.553 1.00 91.81 329 LEU A CA 1
ATOM 2488 C C . LEU A 1 329 ? 14.959 -0.397 -11.367 1.00 91.81 329 LEU A C 1
ATOM 2490 O O . LEU A 1 329 ? 14.880 -0.448 -12.590 1.00 91.81 329 LEU A O 1
ATOM 2494 N N . ARG A 1 330 ? 15.867 -1.068 -10.662 1.00 92.44 330 ARG A N 1
ATOM 2495 C CA . ARG A 1 330 ? 16.910 -1.927 -11.232 1.00 92.44 330 ARG A CA 1
ATOM 2496 C C . ARG A 1 330 ? 16.378 -3.343 -11.429 1.00 92.44 330 ARG A C 1
ATOM 2498 O O . ARG A 1 330 ? 15.438 -3.737 -10.744 1.00 92.44 330 ARG A O 1
ATOM 2505 N N . GLY A 1 331 ? 16.970 -4.086 -12.359 1.00 91.69 331 GLY A N 1
ATOM 2506 C CA . GLY A 1 331 ? 16.642 -5.494 -12.578 1.00 91.69 331 GLY A CA 1
ATOM 2507 C C . GLY A 1 331 ? 15.165 -5.711 -12.894 1.00 91.69 331 GLY A C 1
ATOM 2508 O O . GLY A 1 331 ? 14.544 -6.630 -12.366 1.00 91.69 331 GLY A O 1
ATOM 2509 N N . LEU A 1 332 ? 14.576 -4.834 -13.713 1.00 95.81 332 LEU A N 1
ATOM 2510 C CA . LEU A 1 332 ? 13.166 -4.907 -14.072 1.00 95.81 332 LEU A CA 1
ATOM 2511 C C . LEU A 1 332 ? 12.864 -6.277 -14.691 1.00 95.81 332 LEU A C 1
ATOM 2513 O O . LEU A 1 332 ? 13.328 -6.597 -15.783 1.00 95.81 332 LEU A O 1
ATOM 2517 N N . SER A 1 333 ? 12.044 -7.060 -13.997 1.00 93.19 333 SER A N 1
ATOM 2518 C CA . SER A 1 333 ? 11.707 -8.433 -14.383 1.00 93.19 333 SER A CA 1
ATOM 2519 C C . SER A 1 333 ? 10.228 -8.590 -14.725 1.00 93.19 333 SER A C 1
ATOM 2521 O O . SER A 1 333 ? 9.861 -9.424 -15.554 1.00 93.19 333 SER A O 1
ATOM 2523 N N . GLN A 1 334 ? 9.357 -7.773 -14.124 1.00 95.75 334 GLN A N 1
ATOM 2524 C CA . GLN A 1 334 ? 7.916 -7.909 -14.300 1.00 95.75 334 GLN A CA 1
ATOM 2525 C C . GLN A 1 334 ? 7.180 -6.565 -14.266 1.00 95.75 334 GLN A C 1
ATOM 2527 O O . GLN A 1 334 ? 7.470 -5.688 -13.456 1.00 95.75 334 GLN A O 1
ATOM 2532 N N . ILE A 1 335 ? 6.150 -6.439 -15.102 1.00 97.38 335 ILE A N 1
ATOM 2533 C CA . ILE A 1 335 ? 5.104 -5.420 -15.028 1.00 97.38 335 ILE A CA 1
ATOM 2534 C C . ILE A 1 335 ? 3.771 -6.135 -14.802 1.00 97.38 335 ILE A C 1
ATOM 2536 O O . ILE A 1 335 ? 3.338 -6.962 -15.601 1.00 97.38 335 ILE A O 1
ATOM 2540 N N . ALA A 1 336 ? 3.101 -5.825 -13.700 1.00 95.75 336 ALA A N 1
ATOM 2541 C CA . ALA A 1 336 ? 1.811 -6.387 -13.342 1.00 95.75 336 ALA A CA 1
ATOM 2542 C C . ALA A 1 336 ? 0.733 -5.304 -13.353 1.00 95.75 336 ALA A C 1
ATOM 2544 O O . ALA A 1 336 ? 0.797 -4.340 -12.590 1.00 95.75 336 ALA A O 1
ATOM 2545 N N . VAL A 1 337 ? -0.302 -5.492 -14.167 1.00 95.69 337 VAL A N 1
ATOM 2546 C CA . VAL A 1 337 ? -1.497 -4.646 -14.130 1.00 95.69 337 VAL A CA 1
ATOM 2547 C C . VAL A 1 337 ? -2.479 -5.224 -13.115 1.00 95.69 337 VAL A C 1
ATOM 2549 O O . VAL A 1 337 ? -2.967 -6.343 -13.269 1.00 95.69 337 VAL A O 1
ATOM 2552 N N . LYS A 1 338 ? -2.793 -4.465 -12.069 1.00 92.50 338 LYS A N 1
ATOM 2553 C CA . LYS A 1 338 ? -3.762 -4.840 -11.037 1.00 92.50 338 LYS A CA 1
ATOM 2554 C C . LYS A 1 338 ? -5.090 -4.148 -11.291 1.00 92.50 338 LYS A C 1
ATOM 2556 O O . LYS A 1 338 ? -5.146 -2.925 -11.371 1.00 92.50 338 LYS A O 1
ATOM 2561 N N . MET A 1 339 ? -6.148 -4.941 -11.396 1.00 87.56 339 MET A N 1
ATOM 2562 C CA . MET A 1 339 ? -7.524 -4.457 -11.494 1.00 87.56 339 MET A CA 1
ATOM 2563 C C . MET A 1 339 ? -8.155 -4.392 -10.089 1.00 87.56 339 MET A C 1
ATOM 2565 O O . MET A 1 339 ? -7.706 -5.135 -9.212 1.00 87.56 339 MET A O 1
ATOM 2569 N N . PRO A 1 340 ? -9.114 -3.477 -9.860 1.00 79.44 340 PRO A N 1
ATOM 2570 C CA . PRO A 1 340 ? -9.747 -3.253 -8.557 1.00 79.44 340 PRO A CA 1
ATOM 2571 C C . PRO A 1 340 ? -10.659 -4.391 -8.085 1.00 79.44 340 PRO A C 1
ATOM 2573 O O . PRO A 1 340 ? -11.122 -5.188 -8.934 1.00 79.44 340 PRO A O 1
#

Secondary structure (DSSP, 8-state):
--HHHHHHHHHHHHHHHHHHHHHHHHHHHH---GGGHHHHHHHHHHHHHHHHT-SS-HHHHHHHHHHHHHHHHHHHHHHTS-PPPPHHHHHHHHHHHHHHHHHHHS----S--------------------------------------------------------------------------------------EEEEEES-SS-EEEEHHHHHTSPEEEE-SEEEE-TTS-EEEEES-EEEEEHHHHHHHTTGGGS-HHHHTT-EEEEEETTS-EEEEEHHHHHHSGGGGSEEEEEEETTEEPPGGG-SSEEEETTSSS-GGG-BSSEEEEEEEP-

Foldseek 3Di:
DPPVVVLVLLLLLLVLQCQLVVLVVCCPPVVDDPVSNVSSVVSVVVSVVSLVPDPDDSVLSVLLSQLSNLVSVQVCCCPPVVDDDDPVSVVVSVVSNVSSVCSVVVDPVVPPDDDDDDDDDDDDDDDDPDPPPDDDDDDDDDDDDDDDDDDDDDDDDDDDDDDDDDDDDDDDDDDDDDDDDDDDDDDDDDDDDPPQQWEWEDAPFQATDIDGPVNFVPADKDKDAFAFQAAPVRDGPDTFGMWMFHFPVSVRVVSVNVVDDPVFLQQKKKWWAAPVRQIDIDRSCCLPPHCQVVQFGWTQDTPNHGDDPVQARIWTWRRPDPHTNSGTGGRGRYIYMGTD

Radius of gyration: 31.94 Å; chains: 1; bounding box: 57×69×109 Å

pLDDT: mean 75.36, std 25.9, range [22.25, 97.75]